Protein AF-A0A3N5R0F8-F1 (afdb_monomer_lite)

pLDDT: mean 79.33, std 20.4, range [28.84, 97.62]

Radius of gyration: 24.03 Å; chains: 1; bounding box: 83×46×52 Å

Sequence (279 aa):
MKIDKKLVFAFIKGNRHLQEDCSGGKKSYITIPSLLVTLLVIFCSFAPVMALESGDCQGCHSDAAMVGATFVVNQTTFDTTAHAEIGCPACHESVGPDHPDDGLAPSKAGCQDCHSDVDHEYAGSGHHDYAGCNDCHNPHQVRGATAVSGHDMNHKCRFCHDNSKVVALHTDWLPQAELHLAKLPCVSCHTAAKDNVITLYIVKRQSGVKISGLEPASYPELQALAKEKPIETLIDGNEDNYISLAELRLFNRNLKSNLYLQGMMTPETVTHDFSLLAN

Secondary structure (DSSP, 8-state):
--EEHHHHHTTTS-------------------------------------PPPHHHHHHHHT-HHHH-TTT---HHHHTTSGGGGT-HHHH-TT--TTTTTT-PPPP---GGGT-HHHHHHHHTSTTTTT--HHHH--TTT---GGGS-HHHHHHHHHTTS-HHHHHHHHHTTSTTHHHHHTTS-GGGTSS--S-EEEEEEEEEEPTT-SSS-EEEPPHHHHHHHHTTS-GGGGT-SS-SSEE-HHHHHHHHH-TTS-EEEEEEEEESS--TT------

Structure (mmCIF, N/CA/C/O backbone):
data_AF-A0A3N5R0F8-F1
#
_entry.id   AF-A0A3N5R0F8-F1
#
loop_
_atom_site.group_PDB
_atom_site.id
_atom_site.type_symbol
_atom_site.label_atom_id
_atom_site.label_alt_id
_atom_site.label_comp_id
_atom_site.label_asym_id
_atom_site.label_entity_id
_atom_site.label_seq_id
_atom_site.pdbx_PDB_ins_code
_atom_site.Cartn_x
_atom_site.Cartn_y
_atom_site.Cartn_z
_atom_site.occupancy
_atom_site.B_iso_or_equiv
_atom_site.auth_seq_id
_atom_site.auth_comp_id
_atom_site.auth_asym_id
_atom_site.auth_atom_id
_atom_site.pdbx_PDB_model_num
ATOM 1 N N . MET A 1 1 ? -5.158 -5.928 27.893 1.00 39.06 1 MET A N 1
ATOM 2 C CA . MET A 1 1 ? -4.543 -6.194 26.582 1.00 39.06 1 MET A CA 1
ATOM 3 C C . MET A 1 1 ? -3.667 -5.012 26.224 1.00 39.06 1 MET A C 1
ATOM 5 O O . MET A 1 1 ? -4.209 -3.924 26.108 1.00 39.06 1 MET A O 1
ATOM 9 N N . LYS A 1 2 ? -2.365 -5.312 26.164 1.00 32.12 2 LYS A N 1
ATOM 10 C CA . LYS A 1 2 ? -1.167 -4.610 25.691 1.00 32.12 2 LYS A CA 1
ATOM 11 C C . LYS A 1 2 ? -1.047 -4.169 24.204 1.00 32.12 2 LYS A C 1
ATOM 13 O O . LYS A 1 2 ? -0.219 -4.781 23.549 1.00 32.12 2 LYS A O 1
ATOM 18 N N . ILE A 1 3 ? -1.818 -3.251 23.605 1.00 48.56 3 ILE A N 1
ATOM 19 C CA . ILE A 1 3 ? -1.597 -2.892 22.178 1.00 48.56 3 ILE A CA 1
ATOM 20 C C . ILE A 1 3 ? -0.396 -1.937 22.018 1.00 48.56 3 ILE A C 1
ATOM 22 O O . ILE A 1 3 ? -0.454 -0.777 22.424 1.00 48.56 3 ILE A O 1
ATOM 26 N N . ASP A 1 4 ? 0.696 -2.448 21.445 1.00 35.94 4 ASP A N 1
ATOM 27 C CA . ASP A 1 4 ? 1.886 -1.670 21.079 1.00 35.94 4 ASP A CA 1
ATOM 28 C C . ASP A 1 4 ? 1.513 -0.556 20.080 1.00 35.94 4 ASP A C 1
ATOM 30 O O . ASP A 1 4 ? 0.762 -0.790 19.127 1.00 35.94 4 ASP A O 1
ATOM 34 N N . LYS A 1 5 ? 2.051 0.656 20.280 1.00 43.06 5 LYS A N 1
ATOM 35 C CA . LYS A 1 5 ? 1.901 1.801 19.367 1.00 43.06 5 LYS A CA 1
ATOM 36 C C . LYS A 1 5 ? 2.207 1.448 17.915 1.00 43.06 5 LYS A C 1
ATOM 38 O O . LYS A 1 5 ? 1.532 1.954 17.018 1.00 43.06 5 LYS A O 1
ATOM 43 N N . LYS A 1 6 ? 3.178 0.561 17.686 1.00 36.31 6 LYS A N 1
ATOM 44 C CA . LYS A 1 6 ? 3.554 0.069 16.357 1.00 36.31 6 LYS A CA 1
ATOM 45 C C . LYS A 1 6 ? 2.386 -0.593 15.623 1.00 36.31 6 LYS A C 1
ATOM 47 O O . LYS A 1 6 ? 2.324 -0.496 14.408 1.00 36.31 6 LYS A O 1
ATOM 52 N N . LEU A 1 7 ? 1.438 -1.207 16.335 1.00 37.78 7 LEU A N 1
ATOM 53 C CA . LEU A 1 7 ? 0.311 -1.934 15.740 1.00 37.78 7 LEU A CA 1
ATOM 54 C C . LEU A 1 7 ? -0.850 -1.018 15.312 1.00 37.78 7 LEU A C 1
ATOM 56 O O . LEU A 1 7 ? -1.565 -1.332 14.368 1.00 37.78 7 LEU A O 1
ATOM 60 N N . VAL A 1 8 ? -1.048 0.111 16.003 1.00 44.16 8 VAL A N 1
ATOM 61 C CA . VAL A 1 8 ? -2.121 1.083 15.694 1.00 44.16 8 VAL A CA 1
ATOM 62 C C . VAL A 1 8 ? -1.638 2.157 14.718 1.00 44.16 8 VAL A C 1
ATOM 64 O O . VAL A 1 8 ? -2.421 2.674 13.926 1.00 44.16 8 VAL A O 1
ATOM 67 N N . PHE A 1 9 ? -0.337 2.461 14.736 1.00 42.97 9 PHE A N 1
ATOM 68 C CA . PHE A 1 9 ? 0.281 3.493 13.904 1.00 42.97 9 PHE A CA 1
ATOM 69 C C . PHE A 1 9 ? 1.272 2.958 12.864 1.00 42.97 9 PHE A C 1
ATOM 71 O O . PHE A 1 9 ? 1.944 3.768 12.228 1.00 42.97 9 PHE A O 1
ATOM 78 N N . ALA A 1 10 ? 1.302 1.647 12.579 1.00 42.47 10 ALA A N 1
ATOM 79 C CA . ALA A 1 10 ? 1.915 1.125 11.342 1.00 42.47 10 ALA A CA 1
ATOM 80 C C . ALA A 1 10 ? 1.362 1.824 10.080 1.00 42.47 10 ALA A C 1
ATOM 82 O O . ALA A 1 10 ? 2.015 1.856 9.043 1.00 42.47 10 ALA A O 1
ATOM 83 N N . PHE A 1 11 ? 0.191 2.456 10.202 1.00 43.72 11 PHE A N 1
ATOM 84 C CA . PHE A 1 11 ? -0.417 3.338 9.209 1.00 43.72 11 PHE A CA 1
ATOM 85 C C . PHE A 1 11 ? 0.199 4.735 9.074 1.00 43.72 11 PHE A C 1
ATOM 87 O O . PHE A 1 11 ? -0.106 5.431 8.110 1.00 43.72 11 PHE A O 1
ATOM 94 N N . ILE A 1 12 ? 0.998 5.192 10.039 1.00 39.72 12 ILE A N 1
ATOM 95 C CA . ILE A 1 12 ? 1.382 6.608 10.170 1.00 39.72 12 ILE A CA 1
ATOM 96 C C . ILE A 1 12 ? 2.898 6.795 10.279 1.00 39.72 12 ILE A C 1
ATOM 98 O O . ILE A 1 12 ? 3.409 7.801 9.792 1.00 39.72 12 ILE A O 1
ATOM 102 N N . LYS A 1 13 ? 3.649 5.822 10.809 1.00 31.88 13 LYS A N 1
ATOM 103 C CA . LYS A 1 13 ? 5.114 5.793 10.684 1.00 31.88 13 LYS A CA 1
ATOM 104 C C . LYS A 1 13 ? 5.591 4.373 10.412 1.00 31.88 13 LYS A C 1
ATOM 106 O O . LYS A 1 13 ? 5.371 3.477 11.223 1.00 31.88 13 LYS A O 1
ATOM 111 N N . GLY A 1 14 ? 6.243 4.204 9.259 1.00 35.62 14 GLY A N 1
ATOM 112 C CA . GLY A 1 14 ? 6.860 2.959 8.811 1.00 35.62 14 GLY A CA 1
ATOM 113 C C . GLY A 1 14 ? 7.701 2.331 9.919 1.00 35.62 14 GLY A C 1
ATOM 114 O O . GLY A 1 14 ? 8.584 2.965 10.501 1.00 35.62 14 GLY A O 1
ATOM 115 N N . ASN A 1 15 ? 7.374 1.090 10.255 1.00 33.00 15 ASN A N 1
ATOM 116 C CA . ASN A 1 15 ? 8.024 0.369 11.330 1.00 33.00 15 ASN A CA 1
ATOM 117 C C . ASN A 1 15 ? 9.332 -0.218 10.789 1.00 33.00 15 ASN A C 1
ATOM 119 O O . ASN A 1 15 ? 9.349 -1.308 10.225 1.00 33.00 15 ASN A O 1
ATOM 123 N N . ARG A 1 16 ? 10.433 0.518 10.979 1.00 33.97 16 ARG A N 1
ATOM 124 C CA . ARG A 1 16 ? 11.772 -0.078 11.007 1.00 33.97 16 ARG A CA 1
ATOM 125 C C . ARG A 1 16 ? 11.773 -1.160 12.088 1.00 33.97 16 ARG A C 1
ATOM 127 O O . ARG A 1 16 ? 11.289 -0.917 13.199 1.00 33.97 16 ARG A O 1
ATOM 134 N N . HIS A 1 17 ? 12.382 -2.298 11.764 1.00 31.25 17 HIS A N 1
ATOM 135 C CA . HIS A 1 17 ? 12.640 -3.453 12.630 1.00 31.25 17 HIS A CA 1
ATOM 136 C C . HIS A 1 17 ? 11.602 -4.592 12.590 1.00 31.25 17 HIS A C 1
ATOM 138 O O . HIS A 1 17 ? 10.893 -4.840 13.563 1.00 31.25 17 HIS A O 1
ATOM 144 N N . LEU A 1 18 ? 11.606 -5.342 11.483 1.00 29.25 18 LEU A N 1
ATOM 145 C CA . LEU A 1 18 ? 11.558 -6.807 11.510 1.00 29.25 18 LEU A CA 1
ATOM 146 C C . LEU A 1 18 ? 12.660 -7.302 10.570 1.00 29.25 18 LEU A C 1
ATOM 148 O O . LEU A 1 18 ? 12.539 -7.266 9.353 1.00 29.25 18 LEU A O 1
ATOM 152 N N . GLN A 1 19 ? 13.793 -7.622 11.182 1.00 28.84 19 GLN A N 1
ATOM 153 C CA . GLN A 1 19 ? 14.981 -8.157 10.544 1.00 28.84 19 GLN A CA 1
ATOM 154 C C . GLN A 1 19 ? 14.816 -9.678 10.556 1.00 28.84 19 GLN A C 1
ATOM 156 O O . GLN A 1 19 ? 14.892 -10.282 11.623 1.00 28.84 19 GLN A O 1
ATOM 161 N N . GLU A 1 20 ? 14.539 -10.277 9.400 1.00 29.89 20 GLU A N 1
ATOM 162 C CA . GLU A 1 20 ? 14.709 -11.715 9.192 1.00 29.89 20 GLU A CA 1
ATOM 163 C C . GLU A 1 20 ? 15.906 -11.936 8.263 1.00 29.89 20 GLU A C 1
ATOM 165 O O . GLU A 1 20 ? 16.133 -11.208 7.296 1.00 29.89 20 GLU A O 1
ATOM 170 N N . ASP A 1 21 ? 16.741 -12.888 8.663 1.00 30.92 21 ASP A N 1
ATOM 171 C CA . ASP A 1 21 ? 18.093 -13.147 8.188 1.00 30.92 21 ASP A CA 1
ATOM 172 C C . ASP A 1 21 ? 18.198 -13.436 6.677 1.00 30.92 21 ASP A C 1
ATOM 174 O O . ASP A 1 21 ? 18.159 -14.583 6.234 1.00 30.92 21 ASP A O 1
ATOM 178 N N . CYS A 1 22 ? 18.518 -12.417 5.879 1.00 30.67 22 CYS A N 1
ATOM 179 C CA . CYS A 1 22 ? 19.122 -12.592 4.554 1.00 30.67 22 CYS A CA 1
ATOM 180 C C . CYS A 1 22 ? 20.632 -12.873 4.675 1.00 30.67 22 CYS A C 1
ATOM 182 O O . CYS A 1 22 ? 21.462 -12.058 4.281 1.00 30.67 22 CYS A O 1
ATOM 184 N N . SER A 1 23 ? 21.035 -14.009 5.256 1.00 34.03 23 SER A N 1
ATOM 185 C CA . SER A 1 23 ? 22.425 -14.486 5.117 1.00 34.03 23 SER A CA 1
ATOM 186 C C . SER A 1 23 ? 22.587 -15.997 5.322 1.00 34.03 23 SER A C 1
ATOM 188 O O . SER A 1 23 ? 23.241 -16.479 6.245 1.00 34.03 23 SER A O 1
ATOM 190 N N . GLY A 1 24 ? 22.071 -16.774 4.368 1.00 32.31 24 GLY A N 1
ATOM 191 C CA . GLY A 1 24 ? 22.464 -18.169 4.159 1.00 32.31 24 GLY A CA 1
ATOM 192 C C . GLY A 1 24 ? 23.869 -18.284 3.552 1.00 32.31 24 GLY A C 1
ATOM 193 O O . GLY A 1 24 ? 24.015 -18.631 2.386 1.00 32.31 24 GLY A O 1
ATOM 194 N N . GLY A 1 25 ? 24.915 -17.994 4.331 1.00 30.31 25 GLY A N 1
ATOM 195 C CA . GLY A 1 25 ? 26.313 -18.117 3.905 1.00 30.31 25 GLY A CA 1
ATOM 196 C C . GLY A 1 25 ? 27.183 -18.753 4.987 1.00 30.31 25 GLY A C 1
ATOM 197 O O . GLY A 1 25 ? 27.551 -18.107 5.965 1.00 30.31 25 GLY A O 1
ATOM 198 N N . LYS A 1 26 ? 27.526 -20.036 4.820 1.00 32.62 26 LYS A N 1
ATOM 199 C CA . LYS A 1 26 ? 28.406 -20.798 5.725 1.00 32.62 26 LYS A CA 1
ATOM 200 C C . LYS A 1 26 ? 29.779 -20.115 5.843 1.00 32.62 26 LYS A C 1
ATOM 202 O O . LYS A 1 26 ? 30.560 -20.131 4.895 1.00 32.62 26 LYS A O 1
ATOM 207 N N . LYS A 1 27 ? 30.103 -19.558 7.014 1.00 32.66 27 LYS A N 1
ATOM 208 C CA . LYS A 1 27 ? 31.444 -19.034 7.324 1.00 32.66 27 LYS A CA 1
ATOM 209 C C . LYS A 1 27 ? 32.397 -20.196 7.612 1.00 32.66 27 LYS A C 1
ATOM 211 O O . LYS A 1 27 ? 32.347 -20.797 8.681 1.00 32.66 27 LYS A O 1
ATOM 216 N N . SER A 1 28 ? 33.256 -20.507 6.646 1.00 32.34 28 SER A N 1
ATOM 217 C CA . SER A 1 28 ? 34.402 -21.402 6.824 1.00 32.34 28 SER A CA 1
ATOM 218 C C . SER A 1 28 ? 35.622 -20.563 7.209 1.00 32.34 28 SER A C 1
ATOM 220 O O . SER A 1 28 ? 36.040 -19.692 6.448 1.00 32.34 28 SER A O 1
ATOM 222 N N . TYR A 1 29 ? 36.175 -20.788 8.401 1.00 32.50 29 TYR A N 1
ATOM 223 C CA . TYR A 1 29 ? 37.378 -20.105 8.877 1.00 32.50 29 TYR A CA 1
ATOM 224 C C . TYR A 1 29 ? 38.616 -20.831 8.343 1.00 32.50 29 TYR A C 1
ATOM 226 O O . TYR A 1 29 ? 38.900 -21.954 8.753 1.00 32.50 29 TYR A O 1
ATOM 234 N N . ILE A 1 30 ? 39.358 -20.190 7.438 1.00 37.72 30 ILE A N 1
ATOM 235 C CA . ILE A 1 30 ? 40.698 -20.622 7.024 1.00 37.72 30 ILE A CA 1
ATOM 236 C C . ILE A 1 30 ? 41.699 -19.631 7.618 1.00 37.72 30 ILE A C 1
ATOM 238 O O . ILE A 1 30 ? 41.657 -18.436 7.332 1.00 37.72 30 ILE A O 1
ATOM 242 N N . THR A 1 31 ? 42.586 -20.131 8.471 1.00 40.03 31 THR A N 1
ATOM 243 C CA . THR A 1 31 ? 43.738 -19.404 9.004 1.00 40.03 31 THR A CA 1
ATOM 244 C C . THR A 1 31 ? 44.851 -19.369 7.952 1.00 40.03 31 THR A C 1
ATOM 246 O O . THR A 1 31 ? 45.244 -20.408 7.429 1.00 40.03 31 THR A O 1
ATOM 249 N N . ILE A 1 32 ? 45.382 -18.182 7.640 1.00 40.84 32 ILE A N 1
ATOM 250 C CA . ILE A 1 32 ? 46.556 -18.013 6.765 1.00 40.84 32 ILE A CA 1
ATOM 251 C C . ILE A 1 32 ? 47.658 -17.319 7.577 1.00 40.84 32 ILE A C 1
ATOM 253 O O . ILE A 1 32 ? 47.389 -16.262 8.154 1.00 40.84 32 ILE A O 1
ATOM 257 N N . PRO A 1 33 ? 48.883 -17.875 7.662 1.00 44.72 33 PRO A N 1
ATOM 258 C CA . PRO A 1 33 ? 49.988 -17.220 8.340 1.00 44.72 33 PRO A CA 1
ATOM 259 C C . PRO A 1 33 ? 50.690 -16.210 7.425 1.00 44.72 33 PRO A C 1
ATOM 261 O O . PRO A 1 33 ? 50.767 -16.371 6.208 1.00 44.72 33 PRO A O 1
ATOM 264 N N . SER A 1 34 ? 51.224 -15.176 8.068 1.00 47.19 34 SER A N 1
ATOM 265 C CA . SER A 1 34 ? 52.025 -14.088 7.517 1.00 47.19 34 SER A CA 1
ATOM 266 C C . SER A 1 34 ? 53.113 -14.539 6.540 1.00 47.19 34 SER A C 1
ATOM 268 O O . SER A 1 34 ? 54.021 -15.275 6.926 1.00 47.19 34 SER A O 1
ATOM 270 N N . LEU A 1 35 ? 53.125 -13.966 5.333 1.00 40.19 35 LEU A N 1
ATOM 271 C CA . LEU A 1 35 ? 54.378 -13.720 4.627 1.00 40.19 35 LEU A CA 1
ATOM 272 C C . LEU A 1 35 ? 54.335 -12.399 3.852 1.00 40.19 35 LEU A C 1
ATOM 274 O O . LEU A 1 35 ? 53.438 -12.118 3.064 1.00 40.19 35 LEU A O 1
ATOM 278 N N . LEU A 1 36 ? 55.353 -11.604 4.147 1.00 47.44 36 LEU A N 1
ATOM 279 C CA . LEU A 1 36 ? 55.716 -10.309 3.603 1.00 47.44 36 LEU A CA 1
ATOM 280 C C . LEU A 1 36 ? 56.030 -10.428 2.098 1.00 47.44 36 LEU A C 1
ATOM 282 O O . LEU A 1 36 ? 56.991 -11.103 1.739 1.00 47.44 36 LEU A O 1
ATOM 286 N N . VAL A 1 37 ? 55.284 -9.744 1.225 1.00 48.00 37 VAL A N 1
ATOM 287 C CA . VAL A 1 37 ? 55.730 -9.450 -0.148 1.00 48.00 37 VAL A CA 1
ATOM 288 C C . VAL A 1 37 ? 55.345 -8.014 -0.491 1.00 48.00 37 VAL A C 1
ATOM 290 O O . VAL A 1 37 ? 54.179 -7.667 -0.650 1.00 48.00 37 VAL A O 1
ATOM 293 N N . THR A 1 38 ? 56.370 -7.175 -0.575 1.00 52.78 38 THR A N 1
ATOM 294 C CA . THR A 1 38 ? 56.375 -5.834 -1.160 1.00 52.78 38 THR A CA 1
ATOM 295 C C . THR A 1 38 ? 55.817 -5.859 -2.581 1.00 52.78 38 THR A C 1
ATOM 297 O O . THR A 1 38 ? 56.473 -6.375 -3.485 1.00 52.78 38 THR A O 1
ATOM 300 N N . LEU A 1 39 ? 54.643 -5.256 -2.785 1.00 48.16 39 LEU A N 1
ATOM 301 C CA . LEU A 1 39 ? 54.117 -4.920 -4.104 1.00 48.16 39 LEU A CA 1
ATOM 302 C C . LEU A 1 39 ? 53.889 -3.406 -4.188 1.00 48.16 39 LEU A C 1
ATOM 304 O O . LEU A 1 39 ? 53.146 -2.814 -3.409 1.00 48.16 39 LEU A O 1
ATOM 308 N N . LEU A 1 40 ? 54.607 -2.810 -5.134 1.00 45.38 40 LEU A N 1
ATOM 309 C CA . LEU A 1 40 ? 54.553 -1.428 -5.586 1.00 45.38 40 LEU A CA 1
ATOM 310 C C . LEU A 1 40 ? 53.093 -0.992 -5.817 1.00 45.38 40 LEU A C 1
ATOM 312 O O . LEU A 1 40 ? 52.434 -1.483 -6.733 1.00 45.38 40 LEU A O 1
ATOM 316 N N . VAL A 1 41 ? 52.588 -0.076 -4.987 1.00 49.72 41 VAL A N 1
ATOM 317 C CA . VAL A 1 41 ? 51.257 0.522 -5.144 1.00 49.72 41 VAL A CA 1
ATOM 318 C C . VAL A 1 41 ? 51.299 1.467 -6.344 1.00 49.72 41 VAL A C 1
ATOM 320 O O . VAL A 1 41 ? 51.645 2.641 -6.227 1.00 49.72 41 VAL A O 1
ATOM 323 N N . ILE A 1 42 ? 50.954 0.943 -7.520 1.00 52.91 42 ILE A N 1
ATOM 324 C CA . ILE A 1 42 ? 50.416 1.754 -8.609 1.00 52.91 42 ILE A CA 1
ATOM 325 C C . ILE A 1 42 ? 49.057 2.236 -8.102 1.00 52.91 42 ILE A C 1
ATOM 327 O O . ILE A 1 42 ? 48.069 1.506 -8.126 1.00 52.91 42 ILE A O 1
ATOM 331 N N . PHE A 1 43 ? 49.037 3.454 -7.565 1.00 50.09 43 PHE A N 1
ATOM 332 C CA . PHE A 1 43 ? 47.821 4.183 -7.229 1.00 50.09 43 PHE A CA 1
ATOM 333 C C . PHE A 1 43 ? 47.162 4.575 -8.559 1.00 50.09 43 PHE A C 1
ATOM 335 O O . PHE A 1 43 ? 47.291 5.700 -9.035 1.00 50.09 43 PHE A O 1
ATOM 342 N N . CYS A 1 44 ? 46.531 3.603 -9.223 1.00 45.56 44 CYS A N 1
ATOM 343 C CA . CYS A 1 44 ? 45.573 3.890 -10.276 1.00 45.56 44 CYS A CA 1
ATOM 344 C C . CYS A 1 44 ? 44.491 4.748 -9.633 1.00 45.56 44 CYS A C 1
ATOM 346 O O . CYS A 1 44 ? 43.744 4.278 -8.777 1.00 45.56 44 CYS A O 1
ATOM 348 N N . SER A 1 45 ? 44.446 6.014 -10.037 1.00 48.53 45 SER A N 1
ATOM 349 C CA . SER A 1 45 ? 43.324 6.915 -9.836 1.00 48.53 45 SER A CA 1
ATOM 350 C C . SER A 1 45 ? 42.091 6.319 -10.516 1.00 48.53 45 SER A C 1
ATOM 352 O O . SER A 1 45 ? 41.708 6.726 -11.607 1.00 48.53 45 SER A O 1
ATOM 354 N N . PHE A 1 46 ? 41.478 5.318 -9.889 1.00 51.00 46 PHE A N 1
ATOM 355 C CA . PHE A 1 46 ? 40.069 5.054 -10.098 1.00 51.00 46 PHE A CA 1
ATOM 356 C C . PHE A 1 46 ? 39.358 6.262 -9.505 1.00 51.00 46 PHE A C 1
ATOM 358 O O . PHE A 1 46 ? 39.230 6.388 -8.287 1.00 51.00 46 PHE A O 1
ATOM 365 N N . ALA A 1 47 ? 38.973 7.199 -10.370 1.00 51.16 47 ALA A N 1
ATOM 366 C CA . ALA A 1 47 ? 37.904 8.110 -10.017 1.00 51.16 47 ALA A CA 1
ATOM 367 C C . ALA A 1 47 ? 36.733 7.225 -9.561 1.00 51.16 47 ALA A C 1
ATOM 369 O O . ALA A 1 47 ? 36.396 6.283 -10.289 1.00 51.16 47 ALA A O 1
ATOM 370 N N . PRO A 1 48 ? 36.161 7.439 -8.365 1.00 52.88 48 PRO A N 1
ATOM 371 C CA . PRO A 1 48 ? 34.930 6.761 -8.026 1.00 52.88 48 PRO A CA 1
ATOM 372 C C . PRO A 1 48 ? 33.929 7.160 -9.106 1.00 52.88 48 PRO A C 1
ATOM 374 O O . PRO A 1 48 ? 33.622 8.341 -9.272 1.00 52.88 48 PRO A O 1
ATOM 377 N N . VAL A 1 49 ? 33.479 6.184 -9.896 1.00 56.31 49 VAL A N 1
ATOM 378 C CA . VAL A 1 49 ? 32.231 6.339 -10.633 1.00 56.31 49 VAL A CA 1
ATOM 379 C C . VAL A 1 49 ? 31.212 6.611 -9.538 1.00 56.31 49 VAL A C 1
ATOM 381 O O . VAL A 1 49 ? 30.968 5.740 -8.705 1.00 56.31 49 VAL A O 1
ATOM 384 N N . MET A 1 50 ? 30.753 7.858 -9.450 1.00 57.91 50 MET A N 1
ATOM 385 C CA . MET A 1 50 ? 29.718 8.262 -8.510 1.00 57.91 50 MET A CA 1
ATOM 386 C C . MET A 1 50 ? 28.488 7.434 -8.868 1.00 57.91 50 MET A C 1
ATOM 388 O O . MET A 1 50 ? 27.820 7.712 -9.862 1.00 57.91 50 MET A O 1
ATOM 392 N N . ALA A 1 51 ? 28.261 6.353 -8.126 1.00 70.50 51 ALA A N 1
ATOM 393 C CA . ALA A 1 51 ? 27.011 5.630 -8.208 1.00 70.50 51 ALA A CA 1
ATOM 394 C C . ALA A 1 51 ? 25.932 6.594 -7.716 1.00 70.50 51 ALA A C 1
ATOM 396 O O . ALA A 1 51 ? 26.079 7.166 -6.637 1.00 70.50 51 ALA A O 1
ATOM 397 N N . LEU A 1 52 ? 24.903 6.809 -8.534 1.00 80.31 52 LEU A N 1
ATOM 398 C CA . LEU A 1 52 ? 23.753 7.616 -8.145 1.00 80.31 52 LEU A CA 1
ATOM 399 C C . LEU A 1 52 ? 23.153 7.032 -6.868 1.00 80.31 52 LEU A C 1
ATOM 401 O O . LEU A 1 52 ? 22.916 5.827 -6.790 1.00 80.31 52 LEU A O 1
ATOM 405 N N . GLU A 1 53 ? 22.910 7.872 -5.871 1.00 87.19 53 GLU A N 1
ATOM 406 C CA . GLU A 1 53 ? 22.209 7.483 -4.653 1.00 87.19 53 GLU A CA 1
ATOM 407 C C . GLU A 1 53 ? 20.717 7.821 -4.774 1.00 87.19 53 GLU A C 1
ATOM 409 O O . GLU A 1 53 ? 20.310 8.675 -5.563 1.00 87.19 53 GLU A O 1
ATOM 414 N N . SER A 1 54 ? 19.865 7.204 -3.947 1.00 90.12 54 SER A N 1
ATOM 415 C CA . SER A 1 54 ? 18.423 7.513 -3.933 1.00 90.12 54 SER A CA 1
ATOM 416 C C . SER A 1 54 ? 18.137 9.007 -3.729 1.00 90.12 54 SER A C 1
ATOM 418 O O . SER A 1 54 ? 17.147 9.521 -4.244 1.00 90.12 54 SER A O 1
ATOM 420 N N . GLY A 1 55 ? 19.005 9.712 -2.991 1.00 90.50 55 GLY A N 1
ATOM 421 C CA . GLY A 1 55 ? 18.900 11.157 -2.784 1.00 90.50 55 GLY A CA 1
ATOM 422 C C . GLY A 1 55 ? 19.028 11.964 -4.079 1.00 90.50 55 GLY A C 1
ATOM 423 O O . GLY A 1 55 ? 18.285 12.928 -4.259 1.00 90.50 55 GLY A O 1
ATOM 424 N N . ASP A 1 56 ? 19.891 11.534 -5.004 1.00 92.06 56 ASP A N 1
ATOM 425 C CA . ASP A 1 56 ? 20.089 12.202 -6.294 1.00 92.06 56 ASP A CA 1
ATOM 426 C C . ASP A 1 56 ? 18.823 12.105 -7.152 1.00 92.06 56 ASP A C 1
ATOM 428 O O . ASP A 1 56 ? 18.360 13.099 -7.714 1.00 92.06 56 ASP A O 1
ATOM 432 N N . CYS A 1 57 ? 18.190 10.927 -7.173 1.00 94.00 57 CYS A N 1
ATOM 433 C CA . CYS A 1 57 ? 16.931 10.707 -7.884 1.00 94.00 57 CYS A CA 1
ATOM 434 C C . CYS A 1 57 ? 15.817 11.621 -7.341 1.00 94.00 57 CYS A C 1
ATOM 436 O O . CYS A 1 57 ? 15.063 12.243 -8.093 1.00 94.00 57 CYS A O 1
ATOM 438 N N . GLN A 1 58 ? 15.726 11.736 -6.015 1.00 93.56 58 GLN A N 1
ATOM 439 C CA . GLN A 1 58 ? 14.675 12.500 -5.339 1.00 93.56 58 GLN A CA 1
ATOM 440 C C . GLN A 1 58 ? 14.816 14.013 -5.493 1.00 93.56 58 GLN A C 1
ATOM 442 O O . GLN A 1 58 ? 13.821 14.725 -5.332 1.00 93.56 58 GLN A O 1
ATOM 447 N N . GLY A 1 59 ? 15.998 14.507 -5.878 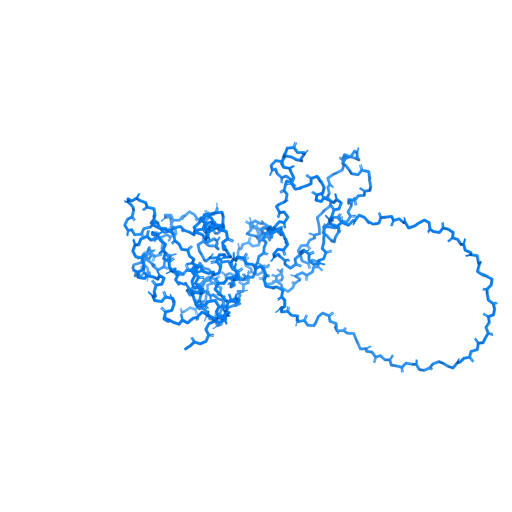1.00 93.12 59 GLY A N 1
ATOM 448 C CA . GLY A 1 59 ? 16.205 15.915 -6.218 1.00 93.12 59 GLY A CA 1
ATOM 449 C C . GLY A 1 59 ? 15.249 16.420 -7.304 1.00 93.12 59 GLY A C 1
ATOM 450 O O . GLY A 1 59 ? 14.842 17.578 -7.259 1.00 93.12 59 GLY A O 1
ATOM 451 N N . CYS A 1 60 ? 14.832 15.543 -8.225 1.00 94.62 60 CYS A N 1
ATOM 452 C CA . CYS A 1 60 ? 13.822 15.852 -9.244 1.00 94.62 60 CYS A CA 1
ATOM 453 C C . CYS A 1 60 ? 12.526 15.049 -9.058 1.00 94.62 60 CYS A C 1
ATOM 455 O O . CYS A 1 60 ? 11.436 15.602 -9.203 1.00 94.62 60 CYS A O 1
ATOM 457 N N . HIS A 1 61 ? 12.611 13.761 -8.703 1.00 96.06 61 HIS A N 1
ATOM 458 C CA . HIS A 1 61 ? 11.438 12.882 -8.633 1.00 96.06 61 HIS A CA 1
ATOM 459 C C . HIS A 1 61 ? 10.492 13.171 -7.462 1.00 96.06 61 HIS A C 1
ATOM 461 O O . HIS A 1 61 ? 9.388 12.637 -7.448 1.00 96.06 61 HIS A O 1
ATOM 467 N N . SER A 1 62 ? 10.855 14.039 -6.518 1.00 94.69 62 SER A N 1
ATOM 468 C CA . SER A 1 62 ? 9.934 14.489 -5.469 1.00 94.69 62 SER A CA 1
ATOM 469 C C . SER A 1 62 ? 8.961 15.590 -5.926 1.00 94.69 62 SER A C 1
ATOM 471 O O . SER A 1 62 ? 7.995 15.875 -5.214 1.00 94.69 62 SER A O 1
ATOM 473 N N . ASP A 1 63 ? 9.165 16.173 -7.117 1.00 94.75 63 ASP A N 1
ATOM 474 C CA . ASP A 1 63 ? 8.367 17.285 -7.642 1.00 94.75 63 ASP A CA 1
ATOM 475 C C . ASP A 1 63 ? 7.691 16.950 -8.984 1.00 94.75 63 ASP A C 1
ATOM 477 O O . ASP A 1 63 ? 8.321 16.816 -10.036 1.00 94.75 63 ASP A O 1
ATOM 481 N N . ALA A 1 64 ? 6.358 16.892 -8.968 1.00 95.50 64 ALA A N 1
ATOM 482 C CA . ALA A 1 64 ? 5.552 16.654 -10.161 1.00 95.50 64 ALA A CA 1
ATOM 483 C C . ALA A 1 64 ? 5.670 17.768 -11.216 1.00 95.50 64 ALA A C 1
ATOM 485 O O . ALA A 1 64 ? 5.350 17.518 -12.376 1.00 95.50 64 ALA A O 1
ATOM 486 N N . ALA A 1 65 ? 6.109 18.980 -10.860 1.00 95.88 65 ALA A N 1
ATOM 487 C CA . ALA A 1 65 ? 6.364 20.040 -11.834 1.00 95.88 65 ALA A CA 1
ATOM 488 C C . ALA A 1 65 ? 7.628 19.777 -12.671 1.00 95.88 65 ALA A C 1
ATOM 490 O O . ALA A 1 65 ? 7.689 20.208 -13.821 1.00 95.88 65 ALA A O 1
ATOM 491 N N . MET A 1 66 ? 8.602 19.049 -12.115 1.00 94.06 66 MET A N 1
ATOM 492 C CA . MET A 1 66 ? 9.867 18.718 -12.777 1.00 94.06 66 MET A CA 1
ATOM 493 C C . MET A 1 66 ? 9.725 17.490 -13.674 1.00 94.06 66 MET A C 1
ATOM 495 O O . MET A 1 66 ? 10.128 17.514 -14.834 1.00 94.06 66 MET A O 1
ATOM 499 N N . VAL A 1 67 ? 9.129 16.420 -13.141 1.00 93.31 67 VAL A N 1
ATOM 500 C CA . VAL A 1 67 ? 9.076 15.114 -13.823 1.00 93.31 67 VAL A CA 1
ATOM 501 C C . VAL A 1 67 ? 7.675 14.732 -14.307 1.00 93.31 67 VAL A C 1
ATOM 503 O O . VAL A 1 67 ? 7.503 13.716 -14.969 1.00 93.31 67 VAL A O 1
ATOM 506 N N . GLY A 1 68 ? 6.649 15.529 -14.012 1.00 95.19 68 GLY A N 1
ATOM 507 C CA . GLY A 1 68 ? 5.257 15.200 -14.317 1.00 95.19 68 GLY A CA 1
ATOM 508 C C . GLY A 1 68 ? 4.611 14.263 -13.290 1.00 95.19 68 GLY A C 1
ATOM 509 O O . GLY A 1 68 ? 5.268 13.537 -12.543 1.00 95.19 68 GLY A O 1
ATOM 510 N N . ALA A 1 69 ? 3.275 14.245 -13.271 1.00 93.50 69 ALA A N 1
ATOM 511 C CA . ALA A 1 69 ? 2.489 13.484 -12.291 1.00 93.50 69 ALA A CA 1
ATOM 512 C C . ALA A 1 69 ? 2.685 11.957 -12.368 1.00 93.50 69 ALA A C 1
ATOM 514 O O . ALA A 1 69 ? 2.426 11.257 -11.394 1.00 93.50 69 ALA A O 1
ATOM 515 N N . THR A 1 70 ? 3.133 11.436 -13.511 1.00 91.50 70 THR A N 1
ATOM 516 C CA . THR A 1 70 ? 3.363 9.997 -13.710 1.00 91.50 70 THR A CA 1
ATOM 517 C C . THR A 1 70 ? 4.664 9.518 -13.070 1.00 91.50 70 THR A C 1
ATOM 519 O O . THR A 1 70 ? 4.747 8.366 -12.653 1.00 91.50 70 THR A O 1
ATOM 522 N N . PHE A 1 71 ? 5.680 10.382 -13.003 1.00 93.00 71 PHE A N 1
ATOM 523 C CA . PHE A 1 71 ? 7.033 10.010 -12.581 1.00 93.00 71 PHE A CA 1
ATOM 524 C C . PHE A 1 71 ? 7.408 10.565 -11.206 1.00 93.00 71 PHE A C 1
ATOM 526 O O . PHE A 1 71 ? 8.490 10.266 -10.703 1.00 93.00 71 PHE A O 1
ATOM 533 N N . VAL A 1 72 ? 6.519 11.339 -10.578 1.00 96.19 72 VAL A N 1
ATOM 534 C CA . VAL A 1 72 ? 6.709 11.800 -9.204 1.00 96.19 72 VAL A CA 1
ATOM 535 C C . VAL A 1 72 ? 6.618 10.629 -8.220 1.00 96.19 72 VAL A C 1
ATOM 537 O O . VAL A 1 72 ? 5.698 9.810 -8.266 1.00 96.19 72 VAL A O 1
ATOM 540 N N . VAL A 1 73 ? 7.562 10.575 -7.289 1.00 95.56 73 VAL A N 1
ATOM 541 C CA . VAL A 1 73 ? 7.606 9.640 -6.171 1.00 95.56 73 VAL A CA 1
ATOM 542 C C . VAL A 1 73 ? 7.535 10.450 -4.885 1.00 95.56 73 VAL A C 1
ATOM 544 O O . VAL A 1 73 ? 8.365 11.310 -4.610 1.00 95.56 73 VAL A O 1
ATOM 547 N N . ASN A 1 74 ? 6.523 10.181 -4.063 1.00 93.31 74 ASN A N 1
ATOM 548 C CA . ASN A 1 74 ? 6.424 10.820 -2.759 1.00 93.31 74 ASN A CA 1
ATOM 549 C C . ASN A 1 74 ? 7.446 10.187 -1.804 1.00 93.31 74 ASN A C 1
ATOM 551 O O . ASN A 1 74 ? 7.210 9.087 -1.304 1.00 93.31 74 ASN A O 1
ATOM 555 N N . GLN A 1 75 ? 8.543 10.895 -1.534 1.00 90.56 75 GLN A N 1
ATOM 556 C CA . GLN A 1 75 ? 9.634 10.405 -0.688 1.00 90.56 75 GLN A CA 1
ATOM 557 C C . GLN A 1 75 ? 9.154 9.938 0.691 1.00 90.56 75 GLN A C 1
ATOM 559 O O . GLN A 1 75 ? 9.462 8.828 1.109 1.00 90.56 75 GLN A O 1
ATOM 564 N N . THR A 1 76 ? 8.304 10.724 1.357 1.00 89.12 76 THR A N 1
ATOM 565 C CA . THR A 1 76 ? 7.744 10.366 2.669 1.00 89.12 76 THR A CA 1
ATOM 566 C C . THR A 1 76 ? 6.981 9.043 2.639 1.00 89.12 76 THR A C 1
ATOM 568 O O . THR A 1 76 ? 6.980 8.308 3.620 1.00 89.12 76 THR A O 1
ATOM 571 N N . THR A 1 77 ? 6.316 8.728 1.528 1.00 89.88 77 THR A N 1
ATOM 572 C CA . THR A 1 77 ? 5.615 7.455 1.343 1.00 89.88 77 THR A CA 1
ATOM 573 C C . THR A 1 77 ? 6.601 6.335 1.038 1.00 89.88 77 THR A C 1
ATOM 575 O O . THR A 1 77 ? 6.513 5.276 1.661 1.00 89.88 77 THR A O 1
ATOM 578 N N . PHE A 1 78 ? 7.547 6.570 0.127 1.00 93.69 78 PHE A N 1
ATOM 579 C CA . PHE A 1 78 ? 8.552 5.586 -0.263 1.00 93.69 78 PHE A CA 1
ATOM 580 C C . PHE A 1 78 ? 9.409 5.139 0.924 1.00 93.69 78 PHE A C 1
ATOM 582 O O . PHE A 1 78 ? 9.564 3.939 1.129 1.00 93.69 78 PHE A O 1
ATOM 589 N N . ASP A 1 79 ? 9.826 6.075 1.780 1.00 92.25 79 ASP A N 1
ATOM 590 C CA . ASP A 1 79 ? 10.611 5.831 3.001 1.00 92.25 79 ASP A CA 1
ATOM 591 C C . ASP A 1 79 ? 9.921 4.913 4.022 1.00 92.25 79 ASP A C 1
ATOM 593 O O . ASP A 1 79 ? 10.541 4.459 4.984 1.00 92.25 79 ASP A O 1
ATOM 597 N N . THR A 1 80 ? 8.626 4.635 3.841 1.00 88.56 80 THR A N 1
ATOM 598 C CA . THR A 1 80 ? 7.885 3.671 4.669 1.00 88.56 80 THR A CA 1
ATOM 599 C C . THR A 1 80 ? 7.871 2.254 4.104 1.00 88.56 80 THR A C 1
ATOM 601 O O . THR A 1 80 ? 7.320 1.360 4.745 1.00 88.56 80 THR A O 1
ATOM 604 N N . THR A 1 81 ? 8.430 2.044 2.914 1.00 93.44 81 THR A N 1
ATOM 605 C CA . THR A 1 81 ? 8.489 0.744 2.239 1.00 93.44 81 THR A CA 1
ATOM 606 C C . THR A 1 81 ? 9.810 0.041 2.541 1.00 93.44 81 THR A C 1
ATOM 608 O O . THR A 1 81 ? 10.830 0.693 2.756 1.00 93.44 81 THR A O 1
ATOM 611 N N . ALA A 1 82 ? 9.821 -1.293 2.490 1.00 92.25 82 ALA A N 1
ATOM 612 C CA . ALA A 1 82 ? 11.066 -2.058 2.585 1.00 92.25 82 ALA A CA 1
ATOM 613 C C . ALA A 1 82 ? 12.020 -1.761 1.409 1.00 92.25 82 ALA A C 1
ATOM 615 O O . ALA A 1 82 ? 13.235 -1.846 1.554 1.00 92.25 82 ALA A O 1
ATOM 616 N N . HIS A 1 83 ? 11.486 -1.343 0.255 1.00 94.62 83 HIS A N 1
ATOM 617 C CA . HIS A 1 83 ? 12.295 -0.989 -0.911 1.00 94.62 83 HIS A CA 1
ATOM 618 C C . HIS A 1 83 ? 13.109 0.300 -0.727 1.00 94.62 83 HIS A C 1
ATOM 620 O O . HIS A 1 83 ? 14.121 0.482 -1.403 1.00 94.62 83 HIS A O 1
ATOM 626 N N . ALA A 1 84 ? 12.736 1.187 0.199 1.00 94.19 84 ALA A N 1
ATOM 627 C CA . ALA A 1 84 ? 13.564 2.356 0.493 1.00 94.19 84 ALA A CA 1
ATOM 628 C C . ALA A 1 84 ? 14.939 1.981 1.062 1.00 94.19 84 ALA A C 1
ATOM 630 O O . ALA A 1 84 ? 15.894 2.731 0.871 1.00 94.19 84 ALA A O 1
ATOM 631 N N . GLU A 1 85 ? 15.066 0.814 1.702 1.00 92.06 85 GLU A N 1
ATOM 632 C CA . GLU A 1 85 ? 16.339 0.339 2.253 1.00 92.06 85 GLU A CA 1
ATOM 633 C C . GLU A 1 85 ? 17.329 -0.108 1.164 1.00 92.06 85 GLU A C 1
ATOM 635 O O . GLU A 1 85 ? 18.536 0.020 1.362 1.00 92.06 85 GLU A O 1
ATOM 640 N N . ILE A 1 86 ? 16.838 -0.589 0.012 1.00 92.06 86 ILE A N 1
ATOM 641 C CA . ILE A 1 86 ? 17.680 -0.976 -1.139 1.00 92.06 86 ILE A CA 1
ATOM 642 C C . ILE A 1 86 ? 17.953 0.197 -2.091 1.00 92.06 86 ILE A C 1
ATOM 644 O O . ILE A 1 86 ? 18.981 0.220 -2.765 1.00 92.06 86 ILE A O 1
ATOM 648 N N . GLY A 1 87 ? 17.058 1.188 -2.115 1.00 93.31 87 GLY A N 1
ATOM 649 C CA . GLY A 1 87 ? 17.209 2.412 -2.892 1.00 93.31 87 GLY A CA 1
ATOM 650 C C . GLY A 1 87 ? 16.808 2.307 -4.367 1.00 93.31 87 GLY A C 1
ATOM 651 O O . GLY A 1 87 ? 16.580 1.230 -4.913 1.00 93.31 87 GLY A O 1
ATOM 652 N N . CYS A 1 88 ? 16.706 3.465 -5.025 1.00 94.88 88 CYS A N 1
ATOM 653 C CA . CYS A 1 88 ? 16.214 3.577 -6.403 1.00 94.88 88 CYS A CA 1
ATOM 654 C C . CYS A 1 88 ? 17.059 2.795 -7.435 1.00 94.88 88 CYS A C 1
ATOM 656 O O . CYS A 1 88 ? 16.467 2.074 -8.244 1.00 94.88 88 CYS A O 1
ATOM 658 N N . PRO A 1 89 ? 18.409 2.864 -7.413 1.00 92.81 89 PRO A N 1
ATOM 659 C CA . PRO A 1 89 ? 19.243 2.193 -8.416 1.00 92.81 89 PRO A CA 1
ATOM 660 C C . PRO A 1 89 ? 19.138 0.665 -8.392 1.00 92.81 89 PRO A C 1
ATOM 662 O O . PRO A 1 89 ? 19.389 0.029 -9.409 1.00 92.81 89 PRO A O 1
ATOM 665 N N . ALA A 1 90 ? 18.731 0.068 -7.264 1.00 92.69 90 ALA A N 1
ATOM 666 C CA . ALA A 1 90 ? 18.561 -1.380 -7.157 1.00 92.69 90 ALA A CA 1
ATOM 667 C C . ALA A 1 90 ? 17.452 -1.911 -8.083 1.00 92.69 90 ALA A C 1
ATOM 669 O O . ALA A 1 90 ? 17.530 -3.046 -8.545 1.00 92.69 90 ALA A O 1
ATOM 670 N N . CYS A 1 91 ? 16.434 -1.094 -8.374 1.00 94.31 91 CYS A N 1
ATOM 671 C CA . CYS A 1 91 ? 15.376 -1.441 -9.326 1.00 94.31 91 CYS A CA 1
ATOM 672 C C . CYS A 1 91 ? 15.527 -0.743 -10.683 1.00 94.31 91 CYS A C 1
ATOM 674 O O . CYS A 1 91 ? 14.953 -1.210 -11.666 1.00 94.31 91 CYS A O 1
ATOM 676 N N . HIS A 1 92 ? 16.272 0.360 -10.738 1.00 94.88 92 HIS A N 1
ATOM 677 C CA . HIS A 1 92 ? 16.461 1.198 -11.922 1.00 94.88 92 HIS A CA 1
ATOM 678 C C . HIS A 1 92 ? 17.936 1.235 -12.350 1.00 94.88 92 HIS A C 1
ATOM 680 O O . HIS A 1 92 ? 18.521 2.304 -12.508 1.00 94.88 92 HIS A O 1
ATOM 686 N N . GLU A 1 93 ? 18.542 0.058 -12.530 1.00 91.44 93 GLU A N 1
ATOM 687 C CA . GLU A 1 93 ? 19.989 -0.097 -12.760 1.00 91.44 93 GLU A CA 1
ATOM 688 C C . GLU A 1 93 ? 20.519 0.631 -14.003 1.00 91.44 93 GLU A C 1
ATOM 690 O O . GLU A 1 93 ? 21.703 0.953 -14.073 1.00 91.44 93 GLU A O 1
ATOM 695 N N . SER A 1 94 ? 19.660 0.893 -14.995 1.00 91.19 94 SER A N 1
ATOM 696 C CA . SER A 1 94 ? 20.075 1.554 -16.233 1.00 91.19 94 SER A CA 1
ATOM 697 C C . SER A 1 94 ? 20.173 3.073 -16.101 1.00 91.19 94 SER A C 1
ATOM 699 O O . SER A 1 94 ? 20.564 3.724 -17.066 1.00 91.19 94 SER A O 1
ATOM 701 N N . VAL A 1 95 ? 19.758 3.651 -14.969 1.00 92.50 95 VAL A N 1
ATOM 702 C CA . VAL A 1 95 ? 19.796 5.101 -14.758 1.00 92.50 95 VAL A CA 1
ATOM 703 C C . VAL A 1 95 ? 21.231 5.510 -14.459 1.00 92.50 95 VAL A C 1
ATOM 705 O O . VAL A 1 95 ? 21.780 5.198 -13.403 1.00 92.50 95 VAL A O 1
ATOM 708 N N . GLY A 1 96 ? 21.840 6.195 -15.424 1.00 89.75 96 GLY A N 1
ATOM 709 C CA . GLY A 1 96 ? 23.192 6.726 -15.326 1.00 89.75 96 GLY A CA 1
ATOM 710 C C . GLY A 1 96 ? 23.227 8.247 -15.146 1.00 89.75 96 GLY A C 1
ATOM 711 O O . GLY A 1 96 ? 22.183 8.898 -15.120 1.00 89.75 96 GLY A O 1
ATOM 712 N N . PRO A 1 97 ? 24.435 8.834 -15.063 1.00 88.56 97 PRO A N 1
ATOM 713 C CA . PRO A 1 97 ? 24.625 10.278 -14.896 1.00 88.56 97 PRO A CA 1
ATOM 714 C C . PRO A 1 97 ? 24.040 11.142 -16.021 1.00 88.56 97 PRO A C 1
ATOM 716 O O . PRO A 1 97 ? 23.798 12.324 -15.803 1.00 88.56 97 PRO A O 1
ATOM 719 N N . ASP A 1 98 ? 23.835 10.564 -17.208 1.00 90.56 98 ASP A N 1
ATOM 720 C CA . ASP A 1 98 ? 23.286 11.262 -18.375 1.00 90.56 98 ASP A CA 1
ATOM 721 C C . ASP A 1 98 ? 21.749 11.345 -18.343 1.00 90.56 98 ASP A C 1
ATOM 723 O O . ASP A 1 98 ? 21.154 12.042 -19.161 1.00 90.56 98 ASP A O 1
ATOM 727 N N . HIS A 1 99 ? 21.081 10.665 -17.405 1.00 92.19 99 HIS A N 1
ATOM 728 C CA . HIS A 1 99 ? 19.641 10.796 -17.216 1.00 92.19 99 HIS A CA 1
ATOM 729 C C . HIS A 1 99 ? 19.296 12.201 -16.680 1.00 92.19 99 HIS A C 1
ATOM 731 O O . HIS A 1 99 ? 19.909 12.641 -15.704 1.00 92.19 99 HIS A O 1
ATOM 737 N N . PRO A 1 100 ? 18.288 12.903 -17.233 1.00 91.50 100 PRO A N 1
ATOM 738 C CA . PRO A 1 100 ? 17.306 12.444 -18.225 1.00 91.50 100 PRO A CA 1
ATOM 739 C C . PRO A 1 100 ? 17.652 12.751 -19.694 1.00 91.50 100 PRO A C 1
ATOM 741 O O . PRO A 1 100 ? 16.855 12.444 -20.583 1.00 91.50 100 PRO A O 1
ATOM 744 N N . ASP A 1 101 ? 18.800 13.374 -19.958 1.00 92.31 101 ASP A N 1
ATOM 745 C CA . ASP A 1 101 ? 19.210 13.849 -21.286 1.00 92.31 101 ASP A CA 1
ATOM 746 C C . ASP A 1 101 ? 19.596 12.710 -22.249 1.00 92.31 101 ASP A C 1
ATOM 748 O O . ASP A 1 101 ? 19.627 12.905 -23.467 1.00 92.31 101 ASP A O 1
ATOM 752 N N . ASP A 1 102 ? 19.837 11.507 -21.722 1.00 91.19 102 ASP A N 1
ATOM 753 C CA . ASP A 1 102 ? 20.071 10.285 -22.497 1.00 91.19 102 ASP A CA 1
ATOM 754 C C . ASP A 1 102 ? 18.858 9.838 -23.340 1.00 91.19 102 ASP A C 1
ATOM 756 O O . ASP A 1 102 ? 19.016 9.085 -24.305 1.00 91.19 102 ASP A O 1
ATOM 760 N N . GLY A 1 103 ? 17.649 10.313 -23.015 1.00 88.62 103 GLY A N 1
ATOM 761 C CA . GLY A 1 103 ? 16.406 9.961 -23.704 1.00 88.62 103 GLY A CA 1
ATOM 762 C C . GLY A 1 103 ? 15.993 8.493 -23.548 1.00 88.62 103 GLY A C 1
ATOM 763 O O . GLY A 1 103 ? 15.133 8.018 -24.298 1.00 88.62 103 GLY A O 1
ATOM 764 N N . LEU A 1 104 ? 16.591 7.763 -22.604 1.00 90.00 104 LEU A N 1
ATOM 765 C CA . LEU A 1 104 ? 16.317 6.351 -22.369 1.00 90.00 104 LEU A CA 1
ATOM 766 C C . LEU A 1 104 ? 15.262 6.179 -21.274 1.00 90.00 104 LEU A C 1
ATOM 768 O O . LEU A 1 104 ? 15.255 6.860 -20.251 1.00 90.00 104 LEU A O 1
ATOM 772 N N . ALA A 1 105 ? 14.355 5.223 -21.476 1.00 89.50 105 ALA A N 1
ATOM 773 C CA . ALA A 1 105 ? 13.440 4.818 -20.418 1.00 89.50 105 ALA A CA 1
ATOM 774 C C . ALA A 1 105 ? 14.219 4.023 -19.351 1.00 89.50 105 ALA A C 1
ATOM 776 O O . ALA A 1 105 ? 14.895 3.057 -19.720 1.00 89.50 105 ALA A O 1
ATOM 777 N N . PRO A 1 106 ? 14.100 4.364 -18.053 1.00 90.25 106 PRO A N 1
ATOM 778 C CA . PRO A 1 106 ? 14.711 3.582 -16.985 1.00 90.25 106 PRO A CA 1
ATOM 779 C C . PRO A 1 106 ? 14.287 2.112 -17.035 1.00 90.25 106 PRO A C 1
ATOM 781 O O . PRO A 1 106 ? 13.098 1.804 -17.198 1.00 90.25 106 PRO A O 1
ATOM 784 N N . SER A 1 107 ? 15.247 1.206 -16.847 1.00 91.81 107 SER A N 1
ATOM 785 C CA . SER A 1 107 ? 14.974 -0.212 -16.635 1.00 91.81 107 SER A CA 1
ATOM 786 C C . SER A 1 107 ? 14.135 -0.411 -15.375 1.00 91.81 107 SER A C 1
ATOM 788 O O . SER A 1 107 ? 14.049 0.463 -14.512 1.00 91.81 107 SER A O 1
ATOM 790 N N . LYS A 1 108 ? 13.469 -1.560 -15.282 1.00 92.75 108 LYS A N 1
ATOM 791 C CA . LYS A 1 108 ? 12.722 -1.970 -14.093 1.00 92.75 108 LYS A CA 1
ATOM 792 C C . LYS A 1 108 ? 13.147 -3.388 -13.757 1.00 92.75 108 LYS A C 1
ATOM 794 O O . LYS A 1 108 ? 12.994 -4.264 -14.605 1.00 92.75 108 LYS A O 1
ATOM 799 N N . ALA A 1 109 ? 13.655 -3.598 -12.548 1.00 94.50 109 ALA A N 1
ATOM 800 C CA . ALA A 1 109 ? 13.877 -4.940 -12.028 1.00 94.50 109 ALA A CA 1
ATOM 801 C C . ALA A 1 109 ? 12.559 -5.725 -12.026 1.00 94.50 109 ALA A C 1
ATOM 803 O O . ALA A 1 109 ? 11.491 -5.172 -11.731 1.00 94.50 109 ALA A O 1
ATOM 804 N N . GLY A 1 110 ? 12.634 -7.010 -12.364 1.00 95.56 110 GLY A N 1
ATOM 805 C CA . GLY A 1 110 ? 11.497 -7.902 -12.241 1.00 95.56 110 GLY A CA 1
ATOM 806 C C . GLY A 1 110 ? 11.250 -8.227 -10.774 1.00 95.56 110 GLY A C 1
ATOM 807 O O . GLY A 1 110 ? 12.184 -8.449 -10.006 1.00 95.56 110 GLY A O 1
ATOM 808 N N . CYS A 1 111 ? 9.986 -8.271 -10.355 1.00 96.38 111 CYS A N 1
ATOM 809 C CA . CYS A 1 111 ? 9.654 -8.587 -8.966 1.00 96.38 111 CYS A CA 1
ATOM 810 C C . CYS A 1 111 ? 10.185 -9.975 -8.574 1.00 96.38 111 CYS A C 1
ATOM 812 O O . CYS A 1 111 ? 10.706 -10.146 -7.474 1.00 96.38 111 CYS A O 1
ATOM 814 N N . GLN A 1 112 ? 10.105 -10.937 -9.495 1.00 96.31 112 GLN A N 1
ATOM 815 C CA . GLN A 1 112 ? 10.546 -12.320 -9.320 1.00 96.31 112 GLN A CA 1
ATOM 816 C C . GLN A 1 112 ? 12.061 -12.478 -9.137 1.00 96.31 112 GLN A C 1
ATOM 818 O O . GLN A 1 112 ? 12.499 -13.494 -8.604 1.00 96.31 112 GLN A O 1
ATOM 823 N N . ASP A 1 113 ? 12.856 -11.476 -9.530 1.00 95.50 113 ASP A N 1
ATOM 824 C CA . ASP A 1 113 ? 14.314 -11.523 -9.382 1.00 95.50 113 ASP A CA 1
ATOM 825 C C . ASP A 1 113 ? 14.717 -11.537 -7.893 1.00 95.50 113 ASP A C 1
ATOM 827 O O . ASP A 1 113 ? 15.766 -12.073 -7.535 1.00 95.50 113 ASP A O 1
ATOM 831 N N . CYS 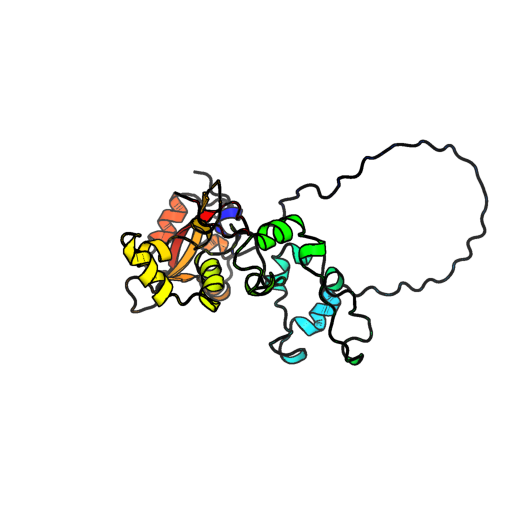A 1 114 ? 13.845 -11.011 -7.020 1.00 96.12 114 CYS A N 1
ATOM 832 C CA . CYS A 1 114 ? 13.996 -11.032 -5.561 1.00 96.12 114 CYS A CA 1
ATOM 833 C C . CYS A 1 114 ? 12.854 -11.768 -4.832 1.00 96.12 114 CYS A C 1
ATOM 835 O O . CYS A 1 114 ? 13.068 -12.307 -3.749 1.00 96.12 114 CYS A O 1
ATOM 837 N N . HIS A 1 115 ? 11.643 -11.801 -5.397 1.00 96.56 115 HIS A N 1
ATOM 838 C CA . HIS A 1 115 ? 10.438 -12.386 -4.792 1.00 96.56 115 HIS A CA 1
ATOM 839 C C . HIS A 1 115 ? 9.999 -13.676 -5.495 1.00 96.56 115 HIS A C 1
ATOM 841 O O . HIS A 1 115 ? 8.818 -13.858 -5.787 1.00 96.56 115 HIS A O 1
ATOM 847 N N . SER A 1 116 ? 10.943 -14.578 -5.767 1.00 97.62 116 SER A N 1
ATOM 848 C CA . SER A 1 116 ? 10.698 -15.811 -6.527 1.00 97.62 116 SER A CA 1
ATOM 849 C C . SER A 1 116 ? 9.619 -16.707 -5.922 1.00 97.62 116 SER A C 1
ATOM 851 O O . SER A 1 116 ? 8.839 -17.307 -6.654 1.00 97.62 116 SER A O 1
ATOM 853 N N . ASP A 1 117 ? 9.553 -16.794 -4.592 1.00 96.12 117 ASP A N 1
ATOM 854 C CA . ASP A 1 117 ? 8.585 -17.662 -3.911 1.00 96.12 117 ASP A CA 1
ATOM 855 C C . ASP A 1 117 ? 7.153 -17.136 -4.085 1.00 96.12 117 ASP A C 1
ATOM 857 O O . ASP A 1 117 ? 6.234 -17.903 -4.369 1.00 96.12 117 ASP A O 1
ATOM 861 N N . VAL A 1 118 ? 6.979 -15.814 -3.974 1.00 95.38 118 VAL A N 1
ATOM 862 C CA . VAL A 1 118 ? 5.688 -15.146 -4.196 1.00 95.38 118 VAL A CA 1
ATOM 863 C C . VAL A 1 118 ? 5.294 -15.213 -5.667 1.00 95.38 118 VAL A C 1
ATOM 865 O O . VAL A 1 118 ? 4.135 -15.471 -5.967 1.00 95.38 118 VAL A O 1
ATOM 868 N N . ASP A 1 119 ? 6.245 -15.014 -6.583 1.00 96.81 119 ASP A N 1
ATOM 869 C CA . ASP A 1 119 ? 6.009 -15.145 -8.024 1.00 96.81 119 ASP A CA 1
ATOM 870 C C . ASP A 1 119 ? 5.549 -16.563 -8.391 1.00 96.81 119 ASP A C 1
ATOM 872 O O . ASP A 1 119 ? 4.552 -16.731 -9.090 1.00 96.81 119 ASP A O 1
ATOM 876 N N . HIS A 1 120 ? 6.207 -17.587 -7.840 1.00 96.25 120 HIS A N 1
ATOM 877 C CA . HIS A 1 120 ? 5.835 -18.982 -8.058 1.00 96.25 120 HIS A CA 1
ATOM 878 C C . HIS A 1 120 ? 4.426 -19.297 -7.545 1.00 96.25 120 HIS A C 1
ATOM 880 O O . HIS A 1 120 ? 3.651 -19.971 -8.222 1.00 96.25 120 HIS A O 1
ATOM 886 N N . GLU A 1 121 ? 4.082 -18.807 -6.354 1.00 95.00 121 GLU A N 1
ATOM 887 C CA . GLU A 1 121 ? 2.739 -18.953 -5.797 1.00 95.00 121 GLU A CA 1
ATOM 888 C C . GLU A 1 121 ? 1.696 -18.214 -6.652 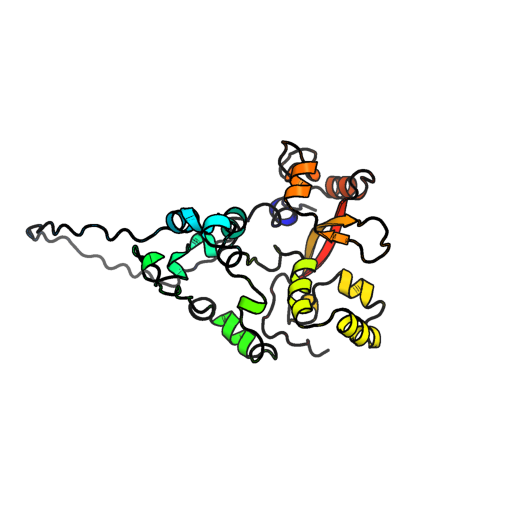1.00 95.00 121 GLU A C 1
ATOM 890 O O . GLU A 1 121 ? 0.656 -18.778 -7.001 1.00 95.00 121 GLU A O 1
ATOM 895 N N . TYR A 1 122 ? 2.002 -16.979 -7.057 1.00 95.94 122 TYR A N 1
ATOM 896 C CA . TYR A 1 122 ? 1.138 -16.156 -7.895 1.00 95.94 122 TYR A CA 1
ATOM 897 C C . TYR A 1 122 ? 0.896 -16.761 -9.277 1.00 95.94 122 TYR A C 1
ATOM 899 O O . TYR A 1 122 ? -0.225 -16.685 -9.781 1.00 95.94 122 TYR A O 1
ATOM 907 N N . ALA A 1 123 ? 1.901 -17.417 -9.862 1.00 95.19 123 ALA A N 1
ATOM 908 C CA . ALA A 1 123 ? 1.789 -18.133 -11.130 1.00 95.19 123 ALA A CA 1
ATOM 909 C C . ALA A 1 123 ? 0.763 -19.281 -11.090 1.00 95.19 123 ALA A C 1
ATOM 911 O O . ALA A 1 123 ? 0.240 -19.677 -12.129 1.00 95.19 123 ALA A O 1
ATOM 912 N N . GLY A 1 124 ? 0.443 -19.804 -9.901 1.00 91.31 124 GLY A N 1
ATOM 913 C CA . GLY A 1 124 ? -0.640 -20.770 -9.707 1.00 91.31 124 GLY A CA 1
ATOM 914 C C . GLY A 1 124 ? -2.042 -20.148 -9.671 1.00 91.31 124 GLY A C 1
ATOM 915 O O . GLY A 1 124 ? -3.033 -20.879 -9.701 1.00 91.31 124 GLY A O 1
ATOM 916 N N . SER A 1 125 ? -2.143 -18.820 -9.594 1.00 92.75 125 SER A N 1
ATOM 917 C CA . SER A 1 125 ? -3.415 -18.108 -9.486 1.00 92.75 125 SER A CA 1
ATOM 918 C C . SER A 1 125 ? -4.083 -17.884 -10.842 1.00 92.75 125 SER A C 1
ATOM 920 O O . SER A 1 125 ? -3.433 -17.741 -11.875 1.00 92.75 125 SER A O 1
ATOM 922 N N . GLY A 1 126 ? -5.408 -17.719 -10.824 1.00 91.06 126 GLY A N 1
ATOM 923 C CA . GLY A 1 126 ? -6.157 -17.273 -12.004 1.00 91.06 126 GLY A CA 1
ATOM 924 C C . GLY A 1 126 ? -5.894 -15.815 -12.410 1.00 91.06 126 GLY A C 1
ATOM 925 O O . GLY A 1 126 ? -6.415 -15.382 -13.433 1.00 91.06 126 GLY A O 1
ATOM 926 N N . HIS A 1 127 ? -5.130 -15.048 -11.623 1.00 94.38 127 HIS A N 1
ATOM 927 C CA . HIS A 1 127 ? -4.807 -13.649 -11.922 1.00 94.38 127 HIS A CA 1
ATOM 928 C C . HIS A 1 127 ? -3.536 -13.496 -12.760 1.00 94.38 127 HIS A C 1
ATOM 930 O O . HIS A 1 127 ? -3.421 -12.499 -13.471 1.00 94.38 127 HIS A O 1
ATOM 936 N N . HIS A 1 128 ? -2.616 -14.466 -12.714 1.00 94.56 128 HIS A N 1
ATOM 937 C CA . HIS A 1 128 ? -1.301 -14.376 -13.357 1.00 94.56 128 HIS A CA 1
ATOM 938 C C . HIS A 1 128 ? -1.370 -14.007 -14.845 1.00 94.56 128 HIS A C 1
ATOM 940 O O . HIS A 1 128 ? -0.621 -13.150 -15.307 1.00 94.56 128 HIS A O 1
ATOM 946 N N . ASP A 1 129 ? -2.326 -14.584 -15.574 1.00 94.06 129 ASP A N 1
ATOM 947 C CA . ASP A 1 129 ? -2.499 -14.344 -17.012 1.00 94.06 129 ASP A CA 1
ATOM 948 C C . ASP A 1 129 ? -3.064 -12.948 -17.348 1.00 94.06 129 ASP A C 1
ATOM 950 O O . ASP A 1 129 ? -3.049 -12.534 -18.509 1.00 94.06 129 ASP A O 1
ATOM 954 N N . TYR A 1 130 ? -3.591 -12.221 -16.357 1.00 95.19 130 TYR A N 1
ATOM 955 C CA . TYR A 1 130 ? -4.352 -10.981 -16.559 1.00 95.19 130 TYR A CA 1
ATOM 956 C C . TYR A 1 130 ? -3.793 -9.768 -15.814 1.00 95.19 130 TYR A C 1
ATOM 958 O O . TYR A 1 130 ? -4.174 -8.644 -16.141 1.00 95.19 130 TYR A O 1
ATOM 966 N N . ALA A 1 131 ? -2.930 -9.977 -14.822 1.00 96.38 131 ALA A N 1
ATOM 967 C CA . ALA A 1 131 ? -2.371 -8.916 -13.998 1.00 96.38 131 ALA A CA 1
ATOM 968 C C . ALA A 1 131 ? -0.927 -9.233 -13.593 1.00 96.38 131 ALA A C 1
ATOM 970 O O . ALA A 1 131 ? -0.612 -10.348 -13.175 1.00 96.38 131 ALA A O 1
ATOM 971 N N . GLY A 1 132 ? -0.057 -8.231 -13.668 1.00 95.69 132 GLY A N 1
ATOM 972 C CA . GLY A 1 132 ? 1.286 -8.264 -13.105 1.00 95.69 132 GLY A CA 1
ATOM 973 C C . GLY A 1 132 ? 1.306 -7.836 -11.637 1.00 95.69 132 GLY A C 1
ATOM 974 O O . GLY A 1 132 ? 0.358 -7.251 -11.109 1.00 95.69 132 GLY A O 1
ATOM 975 N N . CYS A 1 133 ? 2.438 -8.064 -10.967 1.00 96.06 133 CYS A N 1
ATOM 976 C CA . CYS A 1 133 ? 2.625 -7.724 -9.552 1.00 96.06 133 CYS A CA 1
ATOM 977 C C . CYS A 1 133 ? 2.309 -6.244 -9.256 1.00 96.06 133 CYS A C 1
ATOM 979 O O . CYS A 1 133 ? 1.755 -5.901 -8.207 1.00 96.06 133 CYS A O 1
ATOM 981 N N . ASN A 1 134 ? 2.634 -5.362 -10.205 1.00 94.62 134 ASN A N 1
ATOM 982 C CA . ASN A 1 134 ? 2.467 -3.918 -10.091 1.00 94.62 134 ASN A CA 1
ATOM 983 C C . ASN A 1 134 ? 1.037 -3.407 -10.326 1.00 94.62 134 ASN A C 1
ATOM 985 O O . ASN A 1 134 ? 0.752 -2.264 -9.961 1.00 94.62 134 ASN A O 1
ATOM 989 N N . ASP A 1 135 ? 0.139 -4.231 -10.870 1.00 95.31 135 ASP A N 1
ATOM 990 C CA . ASP A 1 135 ? -1.273 -3.868 -11.041 1.00 95.31 135 ASP A CA 1
ATOM 991 C C . ASP A 1 135 ? -2.008 -3.833 -9.691 1.00 95.31 135 ASP A C 1
ATOM 993 O O . ASP A 1 135 ? -2.936 -3.046 -9.489 1.00 95.31 135 ASP A O 1
ATOM 997 N N . CYS A 1 136 ? -1.538 -4.629 -8.723 1.00 94.44 136 CYS A N 1
ATOM 998 C CA . CYS A 1 136 ? -2.032 -4.626 -7.344 1.00 94.44 136 CYS A CA 1
ATOM 999 C C . CYS A 1 136 ? -1.110 -3.837 -6.395 1.00 94.44 136 CYS A C 1
ATOM 1001 O O . CYS A 1 136 ? -1.593 -3.059 -5.560 1.00 94.44 136 CYS A O 1
ATOM 1003 N N . HIS A 1 137 ? 0.214 -3.992 -6.531 1.00 94.81 137 HIS A N 1
ATOM 1004 C CA . HIS A 1 137 ? 1.214 -3.407 -5.633 1.00 94.81 137 HIS A CA 1
ATOM 1005 C C . HIS A 1 137 ? 2.079 -2.351 -6.323 1.00 94.81 137 HIS A C 1
ATOM 1007 O O . HIS A 1 137 ? 2.966 -2.663 -7.105 1.00 94.81 137 HIS A O 1
ATOM 1013 N N . ASN A 1 138 ? 1.926 -1.079 -5.958 1.00 94.25 138 ASN A N 1
ATOM 1014 C CA . ASN A 1 138 ? 2.882 -0.060 -6.392 1.00 94.25 138 ASN A CA 1
ATOM 1015 C C . ASN A 1 138 ? 4.197 -0.215 -5.595 1.00 94.25 138 ASN A C 1
ATOM 1017 O O . ASN A 1 138 ? 4.163 0.007 -4.383 1.00 94.25 138 ASN A O 1
ATOM 1021 N N . PRO A 1 139 ? 5.350 -0.530 -6.219 1.00 94.94 139 PRO A N 1
ATOM 1022 C CA . PRO A 1 139 ? 6.605 -0.782 -5.502 1.00 94.94 139 PRO A CA 1
ATOM 1023 C C . PRO A 1 139 ? 7.121 0.435 -4.721 1.00 94.94 139 PRO A C 1
ATOM 1025 O O . PRO A 1 139 ? 7.833 0.253 -3.737 1.00 94.94 139 PRO A O 1
ATOM 1028 N N . HIS A 1 140 ? 6.710 1.654 -5.092 1.00 95.62 140 HIS A N 1
ATOM 1029 C CA . HIS A 1 140 ? 7.045 2.886 -4.371 1.00 95.62 140 HIS A CA 1
ATOM 1030 C C . HIS A 1 140 ? 6.140 3.160 -3.157 1.00 95.62 140 HIS A C 1
ATOM 1032 O O . HIS A 1 140 ? 6.318 4.157 -2.460 1.00 95.62 140 HIS A O 1
ATOM 1038 N N . GLN A 1 141 ? 5.118 2.329 -2.931 1.00 93.81 141 GLN A N 1
ATOM 1039 C CA . GLN A 1 141 ? 4.104 2.527 -1.887 1.00 93.81 141 GLN A CA 1
ATOM 1040 C C . GLN A 1 141 ? 3.713 1.223 -1.170 1.00 93.81 141 GLN A C 1
ATOM 1042 O O . GLN A 1 141 ? 2.852 1.246 -0.288 1.00 93.81 141 GLN A O 1
ATOM 1047 N N . VAL A 1 142 ? 4.289 0.085 -1.570 1.00 92.94 142 VAL A N 1
ATOM 1048 C CA . VAL A 1 142 ? 3.898 -1.248 -1.103 1.00 92.94 142 VAL A CA 1
ATOM 1049 C C . VAL A 1 142 ? 4.237 -1.437 0.373 1.00 92.94 142 VAL A C 1
ATOM 1051 O O . VAL A 1 142 ? 5.291 -1.022 0.854 1.00 92.94 142 VAL A O 1
ATOM 1054 N N . ARG A 1 143 ? 3.320 -2.074 1.101 1.00 90.81 143 ARG A N 1
ATOM 1055 C CA . ARG A 1 143 ? 3.454 -2.405 2.522 1.00 90.81 143 ARG A CA 1
ATOM 1056 C C . ARG A 1 143 ? 2.913 -3.808 2.772 1.00 90.81 143 ARG A C 1
ATOM 1058 O O . ARG A 1 143 ? 2.110 -4.308 1.985 1.00 90.81 143 ARG A O 1
ATOM 1065 N N . GLY A 1 144 ? 3.334 -4.414 3.881 1.00 88.88 144 GLY A N 1
ATOM 1066 C CA . GLY A 1 144 ? 2.810 -5.704 4.330 1.00 88.88 144 GLY A CA 1
ATOM 1067 C C . GLY A 1 144 ? 1.319 -5.644 4.674 1.00 88.88 144 GLY A C 1
ATOM 1068 O O . GLY A 1 144 ? 0.777 -4.574 4.960 1.00 88.88 144 GLY A O 1
ATOM 1069 N N . ALA A 1 145 ? 0.662 -6.806 4.681 1.00 86.56 145 ALA A N 1
ATOM 1070 C CA . ALA A 1 145 ? -0.789 -6.926 4.828 1.00 86.56 145 ALA A CA 1
ATOM 1071 C C . ALA A 1 145 ? -1.348 -6.228 6.084 1.00 86.56 145 ALA A C 1
ATOM 1073 O O . ALA A 1 145 ? -2.390 -5.580 6.042 1.00 86.56 145 ALA A O 1
ATOM 1074 N N . THR A 1 146 ? -0.619 -6.278 7.197 1.00 87.12 146 THR A N 1
ATOM 1075 C CA . THR A 1 146 ? -1.037 -5.678 8.474 1.00 87.12 146 THR A CA 1
ATOM 1076 C C . THR A 1 146 ? -0.805 -4.163 8.561 1.00 87.12 146 THR A C 1
ATOM 1078 O O . THR A 1 146 ? -1.243 -3.531 9.522 1.00 87.12 146 THR A O 1
ATOM 1081 N N . ALA A 1 147 ? -0.159 -3.566 7.554 1.00 86.06 147 ALA A N 1
ATOM 1082 C CA . ALA A 1 147 ? 0.138 -2.134 7.457 1.00 86.06 147 ALA A CA 1
ATOM 1083 C C . ALA A 1 147 ? -0.682 -1.413 6.365 1.00 86.06 147 ALA A C 1
ATOM 1085 O O . ALA A 1 147 ? -0.423 -0.246 6.062 1.00 86.06 147 ALA A O 1
ATOM 1086 N N . VAL A 1 148 ? -1.661 -2.094 5.760 1.00 86.25 148 VAL A N 1
ATOM 1087 C CA . VAL A 1 148 ? -2.581 -1.538 4.755 1.00 86.25 148 VAL A CA 1
ATOM 1088 C C . VAL A 1 148 ? -4.011 -1.699 5.250 1.00 86.25 148 VAL A C 1
ATOM 1090 O O . VAL A 1 148 ? -4.351 -2.699 5.881 1.00 86.25 148 VAL A O 1
ATOM 1093 N N . SER A 1 149 ? -4.870 -0.699 5.021 1.00 86.38 149 SER A N 1
ATOM 1094 C CA . SER A 1 149 ? -6.257 -0.801 5.486 1.00 86.38 149 SER A CA 1
ATOM 1095 C C . SER A 1 149 ? -6.946 -1.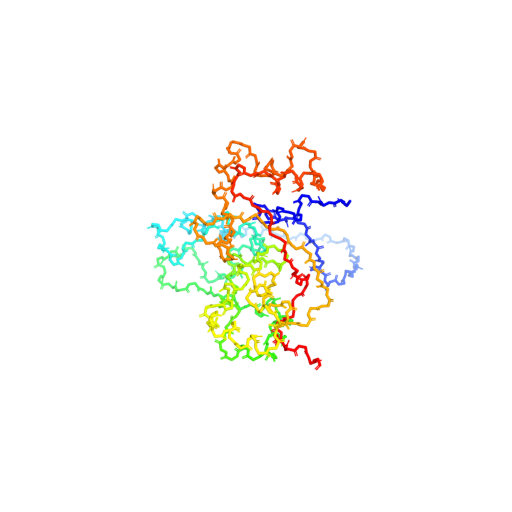790 4.579 1.00 86.38 149 SER A C 1
ATOM 1097 O O . SER A 1 149 ? -6.731 -1.756 3.370 1.00 86.38 149 SER A O 1
ATOM 1099 N N . GLY A 1 150 ? -7.799 -2.666 5.104 1.00 86.38 150 GLY A N 1
ATOM 1100 C CA . GLY A 1 150 ? -8.490 -3.560 4.180 1.00 86.38 150 GLY A CA 1
ATOM 1101 C C . GLY A 1 150 ? -9.484 -2.821 3.272 1.00 86.38 150 GLY A C 1
ATOM 1102 O O . GLY A 1 150 ? -9.867 -3.360 2.241 1.00 86.38 150 GLY A O 1
ATOM 1103 N N . HIS A 1 151 ? -9.820 -1.555 3.570 1.00 85.62 151 HIS A N 1
ATOM 1104 C CA . HIS A 1 151 ? -10.414 -0.656 2.579 1.00 85.62 151 HIS A CA 1
ATOM 1105 C C . HIS A 1 151 ? -9.492 -0.475 1.362 1.00 85.62 151 HIS A C 1
ATOM 1107 O O . HIS A 1 151 ? -9.916 -0.722 0.234 1.00 85.62 151 HIS A O 1
ATOM 1113 N N . ASP A 1 152 ? -8.234 -0.091 1.587 1.00 87.38 152 ASP A N 1
ATOM 1114 C CA . ASP A 1 152 ? -7.252 0.133 0.523 1.00 87.38 152 ASP A CA 1
ATOM 1115 C C . ASP A 1 152 ? -6.837 -1.173 -0.163 1.00 87.38 152 ASP A C 1
ATOM 1117 O O . ASP A 1 152 ? -6.620 -1.173 -1.373 1.00 87.38 152 ASP A O 1
ATOM 1121 N N . MET A 1 153 ? -6.796 -2.293 0.570 1.00 90.56 153 MET A N 1
ATOM 1122 C CA . MET A 1 153 ? -6.631 -3.626 -0.024 1.00 90.56 153 MET A CA 1
ATOM 1123 C C . MET A 1 153 ? -7.773 -3.924 -0.998 1.00 90.56 153 MET A C 1
ATOM 1125 O O . MET A 1 153 ? -7.527 -4.221 -2.163 1.00 90.56 153 MET A O 1
ATOM 1129 N N . ASN A 1 154 ? -9.028 -3.769 -0.560 1.00 91.81 154 ASN A N 1
ATOM 1130 C CA . ASN A 1 154 ? -10.199 -4.017 -1.407 1.00 91.81 154 ASN A CA 1
ATOM 1131 C C . ASN A 1 154 ? -10.256 -3.062 -2.595 1.00 91.81 154 ASN A C 1
ATOM 1133 O O . ASN A 1 154 ? -10.726 -3.436 -3.668 1.00 91.81 154 ASN A O 1
ATOM 1137 N N . HIS A 1 155 ? -9.777 -1.830 -2.424 1.00 90.50 155 HIS A N 1
ATOM 1138 C CA . HIS A 1 155 ? -9.699 -0.867 -3.511 1.00 90.50 155 HIS A CA 1
ATOM 1139 C C . HIS A 1 155 ? -8.834 -1.378 -4.674 1.00 90.50 155 HIS A C 1
ATOM 1141 O O . HIS A 1 155 ? -9.196 -1.135 -5.822 1.00 90.50 155 HIS A O 1
ATOM 1147 N N . LYS A 1 156 ? -7.771 -2.156 -4.408 1.00 93.12 156 LYS A N 1
ATOM 1148 C CA . LYS A 1 156 ? -6.967 -2.788 -5.469 1.00 93.12 156 LYS A CA 1
ATOM 1149 C C . LYS A 1 156 ? -7.785 -3.772 -6.297 1.00 93.12 156 LYS A C 1
ATOM 1151 O O . LYS A 1 156 ? -7.805 -3.677 -7.519 1.00 93.12 156 LYS A O 1
ATOM 1156 N N . CYS A 1 157 ? -8.546 -4.642 -5.637 1.00 94.31 157 CYS A N 1
ATOM 1157 C CA . CYS A 1 157 ? -9.416 -5.603 -6.314 1.00 94.31 157 CYS A CA 1
ATOM 1158 C C . CYS A 1 157 ? -10.485 -4.892 -7.161 1.00 94.31 157 CYS A C 1
ATOM 1160 O O . CYS A 1 157 ? -10.792 -5.312 -8.275 1.00 94.31 157 CYS A O 1
ATOM 1162 N N . ARG A 1 158 ? -11.032 -3.779 -6.653 1.00 93.25 158 ARG A N 1
ATOM 1163 C CA . ARG A 1 158 ? -12.121 -3.028 -7.298 1.00 93.25 158 ARG A CA 1
ATOM 1164 C C . ARG A 1 158 ? -11.745 -2.349 -8.614 1.00 93.25 158 ARG A C 1
ATOM 1166 O O . ARG A 1 158 ? -12.655 -1.971 -9.345 1.00 93.25 158 ARG A O 1
ATOM 1173 N N . PHE A 1 159 ? -10.456 -2.215 -8.941 1.00 92.12 159 PHE A N 1
ATOM 1174 C CA . PHE A 1 159 ? -10.048 -1.719 -10.261 1.00 92.12 159 PHE A CA 1
ATOM 1175 C C . PHE A 1 159 ? -10.521 -2.634 -11.396 1.00 92.12 159 PHE A C 1
ATOM 1177 O O . PHE A 1 159 ? -10.876 -2.134 -12.461 1.00 92.12 159 PHE A O 1
ATOM 1184 N N . CYS A 1 160 ? -10.582 -3.947 -11.153 1.00 95.56 160 CYS A N 1
ATOM 1185 C CA . CYS A 1 160 ? -11.072 -4.928 -12.127 1.00 95.56 160 CYS A CA 1
ATOM 1186 C C . CYS A 1 160 ? -12.411 -5.555 -11.705 1.00 95.56 160 CYS A C 1
ATOM 1188 O O . CYS A 1 160 ? -13.273 -5.827 -12.542 1.00 95.56 160 CYS A O 1
ATOM 1190 N N . HIS A 1 161 ? -12.623 -5.756 -10.403 1.00 94.75 161 HIS A N 1
ATOM 1191 C CA . HIS A 1 161 ? -13.828 -6.373 -9.857 1.00 94.75 161 HIS A CA 1
ATOM 1192 C C . HIS A 1 161 ? -14.857 -5.321 -9.440 1.00 94.75 161 HIS A C 1
ATOM 1194 O O . HIS A 1 161 ? -14.808 -4.782 -8.334 1.00 94.75 161 HIS A O 1
ATOM 1200 N N . ASP A 1 162 ? -15.832 -5.060 -10.312 1.00 94.19 162 ASP A N 1
ATOM 1201 C CA . ASP A 1 162 ? -16.917 -4.121 -10.016 1.00 94.19 162 ASP A CA 1
ATOM 1202 C C . ASP A 1 162 ? -17.620 -4.459 -8.688 1.00 94.19 162 ASP A C 1
ATOM 1204 O O . ASP A 1 162 ? -18.181 -5.544 -8.513 1.00 94.19 162 ASP A O 1
ATOM 1208 N N . ASN A 1 163 ? -17.615 -3.506 -7.753 1.00 90.69 163 ASN A N 1
ATOM 1209 C CA . ASN A 1 163 ? -18.097 -3.733 -6.392 1.00 90.69 163 ASN A CA 1
ATOM 1210 C C . ASN A 1 163 ? -19.589 -4.098 -6.349 1.00 90.69 163 ASN A C 1
ATOM 1212 O O . ASN A 1 163 ? -19.993 -4.898 -5.510 1.00 90.69 163 ASN A O 1
ATOM 1216 N N . SER A 1 164 ? -20.411 -3.541 -7.245 1.00 91.44 164 SER A N 1
ATOM 1217 C CA . SER A 1 164 ? -21.845 -3.850 -7.276 1.00 91.44 164 SER A CA 1
ATOM 1218 C C . SER A 1 164 ? -22.096 -5.291 -7.722 1.00 91.44 164 SER A C 1
ATOM 1220 O O . SER A 1 164 ? -22.888 -5.999 -7.100 1.00 91.44 164 SER A O 1
ATOM 1222 N N . LYS A 1 165 ? -21.348 -5.764 -8.729 1.00 95.31 165 LYS A N 1
ATOM 1223 C CA . LYS A 1 165 ? -21.384 -7.158 -9.183 1.00 95.31 165 LYS A CA 1
ATOM 1224 C C . LYS A 1 165 ? -20.856 -8.109 -8.117 1.00 95.31 165 LYS A C 1
ATOM 1226 O O . LYS A 1 165 ? -21.480 -9.135 -7.871 1.00 95.31 165 LYS A O 1
ATOM 1231 N N . VAL A 1 166 ? -19.748 -7.759 -7.458 1.00 93.44 166 VAL A N 1
ATOM 1232 C CA . VAL A 1 166 ? -19.186 -8.557 -6.358 1.00 93.44 166 VAL A CA 1
ATOM 1233 C C . VAL A 1 166 ? -20.214 -8.716 -5.241 1.00 93.44 166 VAL A C 1
ATOM 1235 O O . VAL A 1 166 ? -20.513 -9.846 -4.865 1.00 93.44 166 VAL A O 1
ATOM 1238 N N . VAL A 1 167 ? -20.809 -7.624 -4.748 1.00 93.31 167 VAL A N 1
ATOM 1239 C CA . VAL A 1 167 ? -21.826 -7.683 -3.683 1.00 93.31 167 VAL A CA 1
ATOM 1240 C C . VAL A 1 167 ? -23.040 -8.510 -4.114 1.00 93.31 167 VAL A C 1
ATOM 1242 O O . VAL A 1 167 ? -23.525 -9.320 -3.323 1.00 93.31 167 VAL A O 1
ATOM 1245 N N . ALA A 1 168 ? -23.509 -8.354 -5.356 1.00 94.44 168 ALA A N 1
ATOM 1246 C CA . ALA A 1 168 ? -24.634 -9.128 -5.878 1.00 94.44 168 ALA A CA 1
ATOM 1247 C C . ALA A 1 168 ? -24.340 -10.637 -5.866 1.00 94.44 168 ALA A C 1
ATOM 1249 O O . ALA A 1 168 ? -25.115 -11.392 -5.290 1.00 94.44 168 ALA A O 1
ATOM 1250 N N . LEU A 1 169 ? -23.186 -11.058 -6.397 1.00 93.94 169 LEU A N 1
ATOM 1251 C CA . LEU A 1 169 ? -22.767 -12.466 -6.410 1.00 93.94 169 LEU A CA 1
ATOM 1252 C C . LEU A 1 169 ? -22.569 -13.043 -5.002 1.00 93.94 169 LEU A C 1
ATOM 1254 O O . LEU A 1 169 ? -22.826 -14.220 -4.768 1.00 93.94 169 LEU A O 1
ATOM 1258 N N . HIS A 1 170 ? -22.114 -12.226 -4.051 1.00 94.81 170 HIS A N 1
ATOM 1259 C CA . HIS A 1 170 ? -21.952 -12.668 -2.667 1.00 94.81 170 HIS A CA 1
ATOM 1260 C C . HIS A 1 170 ? -23.287 -12.753 -1.923 1.00 94.81 170 HIS A C 1
ATOM 1262 O O . HIS A 1 170 ? -23.401 -13.535 -0.989 1.00 94.81 170 HIS A O 1
ATOM 1268 N N . THR A 1 171 ? -24.314 -11.998 -2.323 1.00 95.56 171 THR A N 1
ATOM 1269 C CA . THR A 1 171 ? -25.624 -12.010 -1.643 1.00 95.56 171 THR A CA 1
ATOM 1270 C C . THR A 1 171 ? -26.315 -13.374 -1.723 1.00 95.56 171 THR A C 1
ATOM 1272 O O . THR A 1 171 ? -27.100 -13.707 -0.837 1.00 95.56 171 THR A O 1
ATOM 1275 N N . ASP A 1 172 ? -25.974 -14.185 -2.726 1.00 92.31 172 ASP A N 1
ATOM 1276 C CA . ASP A 1 172 ? -26.539 -15.522 -2.918 1.00 92.31 172 ASP A CA 1
ATOM 1277 C C . ASP A 1 172 ? -26.188 -16.500 -1.783 1.00 92.31 172 ASP A C 1
ATOM 1279 O O . ASP A 1 172 ? -26.952 -17.426 -1.508 1.00 92.31 172 ASP A O 1
ATOM 1283 N N . TRP A 1 173 ? -25.054 -16.303 -1.102 1.00 92.81 173 TRP A N 1
ATOM 1284 C CA . TRP A 1 173 ? -24.545 -17.245 -0.095 1.00 92.81 173 TRP A CA 1
ATOM 1285 C C . TRP A 1 173 ? -24.025 -16.585 1.186 1.00 92.81 173 TRP A C 1
ATOM 1287 O O . TRP A 1 173 ? -23.979 -17.238 2.228 1.00 92.81 173 TRP A O 1
ATOM 1297 N N . LEU A 1 174 ? -23.654 -15.304 1.143 1.00 93.25 174 LEU A N 1
ATOM 1298 C CA . LEU A 1 174 ? -23.122 -14.547 2.272 1.00 93.25 174 LEU A CA 1
ATOM 1299 C C . LEU A 1 174 ? -24.236 -13.687 2.894 1.00 93.25 174 LEU A C 1
ATOM 1301 O O . LEU A 1 174 ? -24.646 -12.678 2.308 1.00 93.25 174 LEU A O 1
ATOM 1305 N N . PRO A 1 175 ? -24.729 -14.024 4.101 1.00 92.38 175 PRO A N 1
ATOM 1306 C CA . PRO A 1 175 ? -25.748 -13.225 4.772 1.00 92.38 175 PRO A CA 1
ATOM 1307 C C . PRO A 1 175 ? -25.261 -11.792 4.964 1.00 92.38 175 PRO A C 1
ATOM 1309 O O . PRO A 1 175 ? -24.138 -11.589 5.399 1.00 92.38 175 PRO A O 1
ATOM 1312 N N . GLN A 1 176 ? -26.090 -10.781 4.695 1.00 92.25 176 GLN A N 1
ATOM 1313 C CA . GLN A 1 176 ? -25.680 -9.373 4.836 1.00 92.25 176 GLN A CA 1
ATOM 1314 C C . GLN A 1 176 ? -24.350 -9.073 4.103 1.00 92.25 176 GLN A C 1
ATOM 1316 O O . GLN A 1 176 ? -23.447 -8.468 4.685 1.00 92.25 176 GLN A O 1
ATOM 1321 N N . ALA A 1 177 ? -24.210 -9.533 2.852 1.00 92.31 177 ALA A N 1
ATOM 1322 C CA . ALA A 1 177 ? -22.969 -9.454 2.075 1.00 92.31 177 ALA A CA 1
ATOM 1323 C C . ALA A 1 177 ? -22.324 -8.059 2.086 1.00 92.31 177 ALA A C 1
ATOM 1325 O O . ALA A 1 177 ? -21.120 -7.942 2.286 1.00 92.31 177 ALA A O 1
ATOM 1326 N N . GLU A 1 178 ? -23.119 -6.993 1.962 1.00 89.69 178 GLU A N 1
ATOM 1327 C CA . GLU A 1 178 ? -22.613 -5.616 2.011 1.00 89.69 178 GLU A CA 1
ATOM 1328 C C . GLU A 1 178 ? -21.886 -5.300 3.331 1.00 89.69 178 GLU A C 1
ATOM 1330 O O . GLU A 1 178 ? -20.796 -4.731 3.321 1.00 89.69 178 GLU A O 1
ATOM 1335 N N . LEU A 1 179 ? -22.444 -5.715 4.475 1.00 87.44 179 LEU A N 1
ATOM 1336 C CA . LEU A 1 179 ? -21.826 -5.485 5.782 1.00 87.44 179 LEU A CA 1
ATOM 1337 C C . LEU A 1 179 ? -20.577 -6.345 5.982 1.00 87.44 179 LEU A C 1
ATOM 1339 O O . LEU A 1 179 ? -19.592 -5.849 6.525 1.00 87.44 179 LEU A O 1
ATOM 1343 N N . HIS A 1 180 ? -20.588 -7.600 5.526 1.00 89.81 180 HIS A N 1
ATOM 1344 C CA . HIS A 1 180 ? -19.412 -8.470 5.606 1.00 89.81 180 HIS A CA 1
ATOM 1345 C C . HIS A 1 180 ? -18.259 -7.935 4.754 1.00 89.81 180 HIS A C 1
ATOM 1347 O O . HIS A 1 180 ? -17.154 -7.758 5.263 1.00 89.81 180 HIS A O 1
ATOM 1353 N N . LEU A 1 181 ? -18.525 -7.580 3.496 1.00 90.00 181 LEU A N 1
ATOM 1354 C CA . LEU A 1 181 ? -17.522 -7.031 2.578 1.00 90.00 181 LEU A CA 1
ATOM 1355 C C . LEU A 1 181 ? -17.036 -5.631 2.998 1.00 90.00 181 LEU A C 1
ATOM 1357 O O . LEU A 1 181 ? -15.933 -5.221 2.644 1.00 90.00 181 LEU A O 1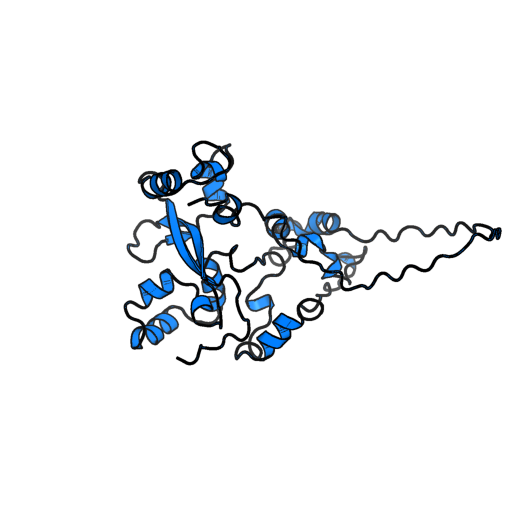
ATOM 1361 N N . ALA A 1 182 ? -17.814 -4.899 3.801 1.00 84.94 182 ALA A N 1
ATOM 1362 C CA . ALA A 1 182 ? -17.369 -3.654 4.431 1.00 84.94 182 ALA A CA 1
ATOM 1363 C C . ALA A 1 182 ? -16.453 -3.872 5.655 1.00 84.94 182 ALA A C 1
ATOM 1365 O O . ALA A 1 182 ? -15.841 -2.916 6.145 1.00 84.94 182 ALA A O 1
ATOM 1366 N N . LYS A 1 183 ? -16.380 -5.095 6.196 1.00 86.94 183 LYS A N 1
ATOM 1367 C CA . LYS A 1 183 ? -15.649 -5.428 7.434 1.00 86.94 183 LYS A CA 1
ATOM 1368 C C . LYS A 1 183 ? -14.546 -6.465 7.259 1.00 86.94 183 LYS A C 1
ATOM 1370 O O . LYS A 1 183 ? -13.816 -6.701 8.219 1.00 86.94 183 LYS A O 1
ATOM 1375 N N . LEU A 1 184 ? -14.384 -7.009 6.057 1.00 89.50 184 LEU A N 1
ATOM 1376 C CA . LEU A 1 184 ? -13.333 -7.953 5.694 1.00 89.50 184 LEU A CA 1
ATOM 1377 C C . LEU A 1 184 ? -12.632 -7.494 4.407 1.00 89.50 184 LEU A C 1
ATOM 1379 O O . LEU A 1 184 ? -13.308 -7.040 3.477 1.00 89.50 184 LEU A O 1
ATOM 1383 N N . PRO A 1 185 ? -11.297 -7.598 4.320 1.00 91.44 185 PRO A N 1
ATOM 1384 C CA . PRO A 1 185 ? -10.625 -7.512 3.048 1.00 91.44 185 PRO A CA 1
ATOM 1385 C C . PRO A 1 185 ? -10.953 -8.758 2.209 1.00 91.44 185 PRO A C 1
ATOM 1387 O O . PRO A 1 185 ? -11.147 -9.845 2.751 1.00 91.44 185 PRO A O 1
ATOM 1390 N N . CYS A 1 186 ? -10.995 -8.624 0.884 1.00 92.38 186 CYS A N 1
ATOM 1391 C CA . CYS A 1 186 ? -11.280 -9.717 -0.048 1.00 92.38 186 CYS A CA 1
ATOM 1392 C C . CYS A 1 186 ? -10.333 -10.900 0.191 1.00 92.38 186 CYS A C 1
ATOM 1394 O O . CYS A 1 186 ? -10.759 -12.054 0.206 1.00 92.38 186 CYS A O 1
ATOM 1396 N N . VAL A 1 187 ? -9.062 -10.603 0.472 1.00 92.31 187 VAL A N 1
ATOM 1397 C CA . VAL A 1 187 ? -8.027 -11.605 0.743 1.00 92.31 187 VAL A CA 1
ATOM 1398 C C . VAL A 1 187 ? -8.273 -12.427 2.011 1.00 92.31 187 VAL A C 1
ATOM 1400 O O . VAL A 1 187 ? -7.714 -13.508 2.115 1.00 92.31 187 VAL A O 1
ATOM 1403 N N . SER A 1 188 ? -9.147 -12.009 2.935 1.00 90.31 188 SER A N 1
ATOM 1404 C CA . SER A 1 188 ? -9.520 -12.857 4.084 1.00 90.31 188 SER A CA 1
ATOM 1405 C C . SER A 1 188 ? -10.269 -14.124 3.686 1.00 90.31 188 SER A C 1
ATOM 1407 O O . SER A 1 188 ? -10.305 -15.072 4.463 1.00 90.31 188 SER A O 1
ATOM 1409 N N . CYS A 1 189 ? -10.902 -14.134 2.511 1.00 89.75 189 CYS A N 1
ATOM 1410 C CA . CYS A 1 189 ? -11.631 -15.294 1.995 1.00 89.75 189 CYS A CA 1
ATOM 1411 C C . CYS A 1 189 ? -11.022 -15.839 0.699 1.00 89.75 189 CYS A C 1
ATOM 1413 O O . CYS A 1 189 ? -11.144 -17.026 0.420 1.00 89.75 189 CYS A O 1
ATOM 1415 N N . HIS A 1 190 ? -10.378 -14.976 -0.088 1.00 91.94 190 HIS A N 1
ATOM 1416 C CA . HIS A 1 190 ? -9.782 -15.321 -1.377 1.00 91.94 190 HIS A CA 1
ATOM 1417 C C . HIS A 1 190 ? -8.294 -15.664 -1.278 1.00 91.94 190 HIS A C 1
ATOM 1419 O O . HIS A 1 190 ? -7.579 -15.438 -2.242 1.00 91.94 190 HIS A O 1
ATOM 1425 N N . THR A 1 191 ? -7.819 -16.132 -0.122 1.00 87.31 191 THR A N 1
ATOM 1426 C CA . THR A 1 191 ? -6.457 -16.655 0.069 1.00 87.31 191 THR A CA 1
ATOM 1427 C C . THR A 1 191 ? -6.471 -17.750 1.133 1.00 87.31 191 THR A C 1
ATOM 1429 O O . THR A 1 191 ? -7.393 -17.821 1.950 1.00 87.31 191 THR A O 1
ATOM 1432 N N . ALA A 1 192 ? -5.436 -18.585 1.171 1.00 82.75 192 ALA A N 1
ATOM 1433 C CA . ALA A 1 192 ? -5.270 -19.652 2.153 1.00 82.75 192 ALA A CA 1
ATOM 1434 C C . ALA A 1 192 ? -4.619 -19.163 3.464 1.00 82.75 192 ALA A C 1
ATOM 1436 O O . ALA A 1 192 ? -3.770 -19.838 4.054 1.00 82.75 192 ALA A O 1
ATOM 1437 N N . ALA A 1 193 ? -5.014 -17.977 3.931 1.00 81.00 193 ALA A N 1
ATOM 1438 C CA . ALA A 1 193 ? -4.535 -17.403 5.181 1.00 81.00 193 ALA A CA 1
ATOM 1439 C C . ALA A 1 193 ? -4.812 -18.334 6.374 1.00 81.00 193 ALA A C 1
ATOM 1441 O O . ALA A 1 193 ? -5.960 -18.690 6.649 1.00 81.00 193 ALA A O 1
ATOM 1442 N N . LYS A 1 194 ? -3.759 -18.708 7.111 1.00 77.31 194 LYS A N 1
ATOM 1443 C CA . LYS A 1 194 ? -3.874 -19.573 8.301 1.00 77.31 194 LYS A CA 1
ATOM 1444 C C . LYS A 1 194 ? -4.343 -18.805 9.530 1.00 77.31 194 LYS A C 1
ATOM 1446 O O . LYS A 1 194 ? -5.172 -19.302 10.289 1.00 77.31 194 LYS A O 1
ATOM 1451 N N . ASP A 1 195 ? -3.831 -17.589 9.683 1.00 84.81 195 ASP A N 1
ATOM 1452 C CA . ASP A 1 195 ? -4.034 -16.750 10.855 1.00 84.81 195 ASP A CA 1
ATOM 1453 C C . ASP A 1 195 ? -4.577 -15.379 10.454 1.00 84.81 195 ASP A C 1
ATOM 1455 O O . ASP A 1 195 ? -4.227 -14.810 9.415 1.00 84.81 195 ASP A O 1
ATOM 1459 N N . ASN A 1 196 ? -5.447 -14.840 11.307 1.00 86.00 196 ASN A N 1
ATOM 1460 C CA . ASN A 1 196 ? -6.027 -13.517 11.141 1.00 86.00 196 ASN A CA 1
ATOM 1461 C C . ASN A 1 196 ? -5.749 -12.657 12.372 1.00 86.00 196 ASN A C 1
ATOM 1463 O O . ASN A 1 196 ? -5.914 -13.093 13.512 1.00 86.00 196 ASN A O 1
ATOM 1467 N N . VAL A 1 197 ? -5.430 -11.393 12.127 1.00 88.31 197 VAL A N 1
ATOM 1468 C CA . VAL A 1 197 ? -5.289 -10.351 13.141 1.00 88.31 197 VAL A CA 1
ATOM 1469 C C . VAL A 1 197 ? -6.400 -9.316 13.001 1.00 88.31 197 VAL A C 1
ATOM 1471 O O . VAL A 1 197 ? -7.002 -9.144 11.940 1.00 88.31 197 VAL A O 1
ATOM 1474 N N . ILE A 1 198 ? -6.685 -8.594 14.085 1.00 86.19 198 ILE A N 1
ATOM 1475 C CA . ILE A 1 198 ? -7.554 -7.417 14.024 1.00 86.19 198 ILE A CA 1
ATOM 1476 C C . ILE A 1 198 ? -6.682 -6.194 13.771 1.00 86.19 198 ILE A C 1
ATOM 1478 O O . ILE A 1 198 ? -6.002 -5.715 14.679 1.00 86.19 198 ILE A O 1
ATOM 1482 N N . THR A 1 199 ? -6.729 -5.672 12.549 1.00 86.19 199 THR A N 1
ATOM 1483 C CA . THR A 1 199 ? -6.140 -4.370 12.230 1.00 86.19 199 THR A CA 1
ATOM 1484 C C . THR A 1 199 ? -7.144 -3.276 12.576 1.00 86.19 199 THR A C 1
ATOM 1486 O O . THR A 1 199 ? -8.356 -3.439 12.402 1.00 86.19 199 THR A O 1
ATOM 1489 N N . LEU A 1 200 ? -6.649 -2.166 13.121 1.00 85.56 200 LEU A N 1
ATOM 1490 C CA . LEU A 1 200 ? -7.452 -0.995 13.459 1.00 85.56 200 LEU A CA 1
ATOM 1491 C C . LEU A 1 200 ? -6.952 0.185 12.633 1.00 85.56 200 LEU A C 1
ATOM 1493 O O . LEU A 1 200 ? -5.761 0.481 12.649 1.00 85.56 200 LEU A O 1
ATOM 1497 N N . TYR A 1 201 ? -7.860 0.888 11.967 1.00 84.44 201 TYR A N 1
ATOM 1498 C CA . TYR A 1 201 ? -7.548 2.133 11.268 1.00 84.44 201 TYR A CA 1
ATOM 1499 C C . TYR A 1 201 ? -8.571 3.213 11.605 1.00 84.44 201 TYR A C 1
ATOM 1501 O O . TYR A 1 201 ? -9.714 2.931 11.978 1.00 84.44 201 TYR A O 1
ATOM 1509 N N . ILE A 1 202 ? -8.141 4.469 11.508 1.00 86.75 202 ILE A N 1
ATOM 1510 C CA . ILE A 1 202 ? -8.993 5.621 11.790 1.00 86.75 202 ILE A CA 1
ATOM 1511 C C . ILE A 1 202 ? -9.809 5.933 10.537 1.00 86.75 202 ILE A C 1
ATOM 1513 O O . ILE A 1 202 ? -9.253 6.215 9.478 1.00 86.75 202 ILE A O 1
ATOM 1517 N N . VAL A 1 203 ? -11.130 5.905 10.668 1.00 85.00 203 VAL A N 1
ATOM 1518 C CA . VAL A 1 203 ? -12.082 6.281 9.623 1.00 85.00 203 VAL A CA 1
ATOM 1519 C C . VAL A 1 203 ? -12.849 7.529 10.016 1.00 85.00 203 VAL A C 1
ATOM 1521 O O . VAL A 1 203 ? -13.053 7.809 11.198 1.00 85.00 203 VAL A O 1
ATOM 1524 N N . LYS A 1 204 ? -13.336 8.253 9.015 1.00 84.31 204 LYS A N 1
ATOM 1525 C CA . LYS A 1 204 ? -14.245 9.387 9.180 1.00 84.31 204 LYS A CA 1
ATOM 1526 C C . LYS A 1 204 ? -15.606 9.058 8.593 1.00 84.31 204 LYS A C 1
ATOM 1528 O O . LYS A 1 204 ? -15.704 8.367 7.581 1.00 84.31 204 LYS A O 1
ATOM 1533 N N . ARG A 1 205 ? -16.665 9.585 9.203 1.00 75.38 205 ARG A N 1
ATOM 1534 C CA . ARG A 1 205 ? -18.014 9.502 8.635 1.00 75.38 205 ARG A CA 1
ATOM 1535 C C . ARG A 1 205 ? -18.228 10.624 7.624 1.00 75.38 205 ARG A C 1
ATOM 1537 O O . ARG A 1 205 ? -18.221 11.794 7.993 1.00 75.38 205 ARG A O 1
ATOM 1544 N N . GLN A 1 206 ? -18.480 10.266 6.372 1.00 64.56 206 GLN A N 1
ATOM 1545 C CA . GLN A 1 206 ? -18.996 11.182 5.365 1.00 64.56 206 GLN A CA 1
ATOM 1546 C C . GLN A 1 206 ? -20.401 11.650 5.765 1.00 64.56 206 GLN A C 1
ATOM 1548 O O . GLN A 1 206 ? -21.287 10.848 6.084 1.00 64.56 206 GLN A O 1
ATOM 1553 N N . SER A 1 207 ? -20.608 12.966 5.756 1.00 52.78 207 SER A N 1
ATOM 1554 C CA . SER A 1 207 ? -21.912 13.577 6.015 1.00 52.78 207 SER A CA 1
ATOM 1555 C C . SER A 1 207 ? -22.958 13.043 5.030 1.00 52.78 207 SER A C 1
ATOM 1557 O O . SER A 1 207 ? -22.838 13.252 3.829 1.00 52.78 207 SER A O 1
ATOM 1559 N N . GLY A 1 208 ? -24.000 12.376 5.540 1.00 48.91 208 GLY A N 1
ATOM 1560 C CA . GLY A 1 208 ? -25.180 11.974 4.759 1.00 48.91 208 GLY A CA 1
ATOM 1561 C C . GLY A 1 208 ? -25.315 10.487 4.405 1.00 48.91 208 GLY A C 1
ATOM 1562 O O . GLY A 1 208 ? -26.395 10.092 3.973 1.00 48.91 208 GLY A O 1
ATOM 1563 N N . VAL A 1 209 ? -24.308 9.634 4.645 1.00 51.50 209 VAL A N 1
ATOM 1564 C CA . VAL A 1 209 ? -24.367 8.198 4.288 1.00 51.50 209 VAL A CA 1
ATOM 1565 C C . VAL A 1 209 ? -24.366 7.317 5.546 1.00 51.50 209 VAL A C 1
ATOM 1567 O O . VAL A 1 209 ? -23.456 7.376 6.376 1.00 51.50 209 VAL A O 1
ATOM 1570 N N . LYS A 1 210 ? -25.423 6.511 5.734 1.00 49.19 210 LYS A N 1
ATOM 1571 C CA . LYS A 1 210 ? -25.683 5.801 7.004 1.00 49.19 210 LYS A CA 1
ATOM 1572 C C . LYS A 1 210 ? -24.943 4.469 7.179 1.00 49.19 210 LYS A C 1
ATOM 1574 O O . LYS A 1 210 ? -24.748 4.081 8.328 1.00 49.19 210 LYS A O 1
ATOM 1579 N N . ILE A 1 211 ? -24.521 3.792 6.108 1.00 47.53 211 ILE A N 1
ATOM 1580 C CA . ILE A 1 211 ? -23.966 2.422 6.198 1.00 47.53 211 ILE A CA 1
ATOM 1581 C C . ILE A 1 211 ? -22.614 2.274 5.470 1.00 47.53 211 ILE A C 1
ATOM 1583 O O . ILE A 1 211 ? -21.756 1.538 5.946 1.00 47.53 211 ILE A O 1
ATOM 1587 N N . SER A 1 212 ? -22.365 3.065 4.421 1.00 51.72 212 SER A N 1
ATOM 1588 C CA . SER A 1 212 ? -21.192 2.959 3.534 1.00 51.72 212 SER A CA 1
ATOM 1589 C C . SER A 1 212 ? -20.275 4.193 3.499 1.00 51.72 212 SER A C 1
ATOM 1591 O O . SER A 1 212 ? -19.296 4.205 2.770 1.00 51.72 212 SER A O 1
ATOM 1593 N N . GLY A 1 213 ? -20.544 5.230 4.298 1.00 58.72 213 GLY A N 1
ATOM 1594 C CA . GLY A 1 213 ? -19.784 6.489 4.273 1.00 58.72 213 GLY A CA 1
ATOM 1595 C C . GLY A 1 213 ? -18.559 6.531 5.184 1.00 58.72 213 GLY A C 1
ATOM 1596 O O . GLY A 1 213 ? -18.265 7.601 5.707 1.00 58.72 213 GLY A O 1
ATOM 1597 N N . LEU A 1 214 ? -17.924 5.398 5.493 1.00 70.94 214 LEU A N 1
ATOM 1598 C CA . LEU A 1 214 ? -16.723 5.377 6.332 1.00 70.94 214 LEU A CA 1
ATOM 1599 C C . LEU A 1 214 ? -15.494 5.249 5.441 1.00 70.94 214 LEU A C 1
ATOM 1601 O O . LEU A 1 214 ? -15.248 4.188 4.882 1.00 70.94 214 LEU A O 1
ATOM 1605 N N . GLU A 1 215 ? -14.730 6.330 5.350 1.00 79.12 215 GLU A N 1
ATOM 1606 C CA . GLU A 1 215 ? -13.485 6.379 4.582 1.00 79.12 215 GLU A CA 1
ATOM 1607 C C . GLU A 1 215 ? -12.293 6.446 5.535 1.00 79.12 215 GLU A C 1
ATOM 1609 O O . GLU A 1 215 ? -12.405 7.111 6.576 1.00 79.12 215 GLU A O 1
ATOM 1614 N N . PRO A 1 216 ? -11.146 5.830 5.202 1.00 83.81 216 PRO A N 1
ATOM 1615 C CA . PRO A 1 216 ? -9.907 6.063 5.931 1.00 83.81 216 PRO A CA 1
ATOM 1616 C C . PRO A 1 216 ? -9.601 7.564 6.045 1.00 83.81 216 PRO A C 1
ATOM 1618 O O . PRO A 1 216 ? -9.713 8.325 5.080 1.00 83.81 216 PRO A O 1
ATOM 1621 N N . ALA A 1 217 ? -9.242 8.012 7.246 1.00 85.38 217 ALA A N 1
ATOM 1622 C CA . ALA A 1 217 ? -8.770 9.373 7.457 1.00 85.38 217 ALA A CA 1
ATOM 1623 C C . ALA A 1 217 ? -7.349 9.504 6.895 1.00 85.38 217 ALA A C 1
ATOM 1625 O O . ALA A 1 217 ? -6.473 8.698 7.210 1.00 85.38 217 ALA A O 1
ATOM 1626 N N . SER A 1 218 ? -7.116 10.518 6.065 1.00 83.31 218 SER A N 1
ATOM 1627 C CA . SER A 1 218 ? -5.799 10.729 5.464 1.00 83.31 218 SER A CA 1
ATOM 1628 C C . SER A 1 218 ? -4.801 11.291 6.479 1.00 83.31 218 SER A C 1
ATOM 1630 O O . SER A 1 218 ? -5.180 11.967 7.439 1.00 83.31 218 SER A O 1
ATOM 1632 N N . TYR A 1 219 ? -3.505 11.064 6.245 1.00 82.69 219 TYR A N 1
ATOM 1633 C CA . TYR A 1 219 ? -2.450 11.615 7.099 1.00 82.69 219 TYR A CA 1
ATOM 1634 C C . TYR A 1 219 ? -2.563 13.144 7.282 1.00 82.69 219 TYR A C 1
ATOM 1636 O O . TYR A 1 219 ? -2.530 13.589 8.429 1.00 82.69 219 TYR A O 1
ATOM 1644 N N . PRO A 1 220 ? -2.769 13.969 6.228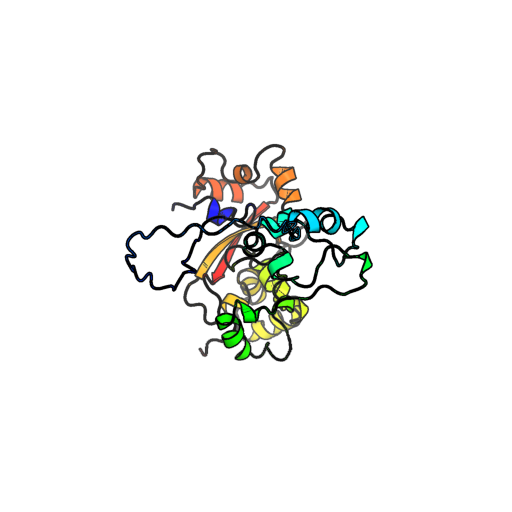 1.00 81.31 220 PRO A N 1
ATOM 1645 C CA . PRO A 1 220 ? -2.920 15.415 6.402 1.00 81.31 220 PRO A CA 1
ATOM 1646 C C . PRO A 1 220 ? -4.116 15.806 7.278 1.00 81.31 220 PRO A C 1
ATOM 1648 O O . PRO A 1 220 ? -4.020 16.745 8.064 1.00 81.31 220 PRO A O 1
ATOM 1651 N N . GLU A 1 221 ? -5.232 15.077 7.187 1.00 84.00 221 GLU A N 1
ATOM 1652 C CA . GLU A 1 221 ? -6.407 15.321 8.032 1.00 84.00 221 GLU A CA 1
ATOM 1653 C C . GLU A 1 221 ? -6.123 14.991 9.497 1.00 84.00 221 GLU A C 1
ATOM 1655 O O . GLU A 1 221 ? -6.459 15.770 10.390 1.00 84.00 221 GLU A O 1
ATOM 1660 N N . LEU A 1 222 ? -5.470 13.855 9.748 1.00 86.56 222 LEU A N 1
ATOM 1661 C CA . LEU A 1 222 ? -5.067 13.461 11.093 1.00 86.56 222 LEU A CA 1
ATOM 1662 C C . LEU A 1 222 ? -4.048 14.443 11.678 1.00 86.56 222 LEU A C 1
ATOM 1664 O O . LEU A 1 222 ? -4.179 14.828 12.837 1.00 86.56 222 LEU A O 1
ATOM 1668 N N . GLN A 1 223 ? -3.090 14.915 10.876 1.00 85.94 223 GLN A N 1
ATOM 1669 C CA . GLN A 1 223 ? -2.125 15.928 11.297 1.00 85.94 223 GLN A CA 1
ATOM 1670 C C . GLN A 1 223 ? -2.817 17.251 11.643 1.00 85.94 223 GLN A C 1
ATOM 1672 O O . GLN A 1 223 ? -2.533 17.841 12.682 1.00 85.94 223 GLN A O 1
ATOM 1677 N N . ALA A 1 224 ? -3.769 17.701 10.821 1.00 86.44 224 ALA A N 1
ATOM 1678 C CA . ALA A 1 224 ? -4.537 18.913 11.097 1.00 86.44 224 ALA A CA 1
ATOM 1679 C C . ALA A 1 224 ? -5.325 18.809 12.417 1.00 86.44 224 ALA A C 1
ATOM 1681 O O . ALA A 1 224 ? -5.407 19.778 13.173 1.00 86.44 224 ALA A O 1
ATOM 1682 N N . LEU A 1 225 ? -5.862 17.624 12.728 1.00 85.00 225 LEU A N 1
ATOM 1683 C CA . LEU A 1 225 ? -6.558 17.356 13.990 1.00 85.00 225 LEU A CA 1
ATOM 1684 C C . LEU A 1 225 ? -5.607 17.276 15.188 1.00 85.00 225 LEU A C 1
ATOM 1686 O O . LEU A 1 225 ? -5.947 17.762 16.269 1.00 85.00 225 LEU A O 1
ATOM 1690 N N . ALA A 1 226 ? -4.420 16.701 14.996 1.00 86.38 226 ALA A N 1
ATOM 1691 C CA . ALA A 1 226 ? -3.369 16.638 16.009 1.00 86.38 226 ALA A CA 1
ATOM 1692 C C . ALA A 1 226 ? -2.714 18.007 16.265 1.00 86.38 226 ALA A C 1
ATOM 1694 O O . ALA A 1 226 ? -2.054 18.202 17.288 1.00 86.38 226 ALA A O 1
ATOM 1695 N N . LYS A 1 227 ? -2.948 18.987 15.381 1.00 87.06 227 LYS A N 1
ATOM 1696 C CA . LYS A 1 227 ? -2.317 20.311 15.405 1.00 87.06 227 LYS A CA 1
ATOM 1697 C C . LYS A 1 227 ? -0.791 20.151 15.326 1.00 87.06 227 LYS A C 1
ATOM 1699 O O . LYS A 1 227 ? -0.281 19.495 14.424 1.00 87.06 227 LYS A O 1
ATOM 1704 N N . GLU A 1 228 ? -0.068 20.739 16.273 1.00 86.69 228 GLU A N 1
ATOM 1705 C CA . GLU A 1 228 ? 1.392 20.648 16.385 1.00 86.69 228 GLU A CA 1
ATOM 1706 C C . GLU A 1 228 ? 1.857 19.389 17.133 1.00 86.69 228 GLU A C 1
ATOM 1708 O O . GLU A 1 228 ? 3.058 19.148 17.249 1.00 86.69 228 GLU A O 1
ATOM 1713 N N . LYS A 1 229 ? 0.928 18.576 17.657 1.00 88.44 229 LYS A N 1
ATOM 1714 C CA . LYS A 1 229 ? 1.283 17.327 18.329 1.00 88.44 229 LYS A CA 1
ATOM 1715 C C . LYS A 1 229 ? 1.472 16.183 17.326 1.00 88.44 229 LYS A C 1
ATOM 1717 O O . LYS A 1 229 ? 0.888 16.201 16.239 1.00 88.44 229 LYS A O 1
ATOM 1722 N N . PRO A 1 230 ? 2.244 15.148 17.700 1.00 86.50 230 PRO A N 1
ATOM 1723 C CA . PRO A 1 230 ? 2.279 13.898 16.953 1.00 86.50 230 PRO A CA 1
ATOM 1724 C C . PRO A 1 230 ? 0.874 13.280 16.850 1.00 86.50 230 PRO A C 1
ATOM 1726 O O . PRO A 1 230 ? 0.104 13.316 17.816 1.00 86.50 230 PRO A O 1
ATOM 1729 N N . ILE A 1 231 ? 0.536 12.701 15.692 1.00 86.06 231 ILE A N 1
ATOM 1730 C CA . ILE A 1 231 ? -0.779 12.080 15.439 1.00 86.06 231 ILE A CA 1
ATOM 1731 C C . ILE A 1 231 ? -1.070 10.960 16.444 1.00 86.06 231 ILE A C 1
ATOM 1733 O O . ILE A 1 231 ? -2.223 10.701 16.784 1.00 86.06 231 ILE A O 1
ATOM 1737 N N . GLU A 1 232 ? -0.026 10.333 16.976 1.00 84.25 232 GLU A N 1
ATOM 1738 C CA . GLU A 1 232 ? -0.124 9.276 17.969 1.00 84.25 232 GLU A CA 1
ATOM 1739 C C . GLU A 1 232 ? -0.897 9.725 19.218 1.00 84.25 232 GLU A C 1
ATOM 1741 O O . GLU A 1 232 ? -1.659 8.945 19.792 1.00 84.25 232 GLU A O 1
ATOM 1746 N N . THR A 1 233 ? -0.789 11.012 19.564 1.00 88.12 233 THR A N 1
ATOM 1747 C CA . THR A 1 233 ? -1.478 11.626 20.708 1.00 88.12 233 THR A CA 1
ATOM 1748 C C . THR A 1 233 ? -2.989 11.771 20.523 1.00 88.12 233 THR A C 1
ATOM 1750 O O . THR A 1 233 ? -3.707 12.073 21.476 1.00 88.12 233 THR A O 1
ATOM 1753 N N . LEU A 1 234 ? -3.507 11.544 19.306 1.00 87.06 234 LEU A N 1
ATOM 1754 C CA . LEU A 1 234 ? -4.951 11.490 19.076 1.00 87.06 234 LEU A CA 1
ATOM 1755 C C . LEU A 1 234 ? -5.592 10.312 19.813 1.00 87.06 234 LEU A C 1
ATOM 1757 O O . LEU A 1 234 ? -6.765 10.399 20.174 1.00 87.06 234 LEU A O 1
ATOM 1761 N N . ILE A 1 235 ? -4.841 9.223 20.013 1.00 88.44 235 ILE A N 1
ATOM 1762 C CA . ILE A 1 235 ? -5.306 8.016 20.705 1.00 88.44 235 ILE A CA 1
ATOM 1763 C C . ILE A 1 235 ? -4.553 7.830 22.024 1.00 88.44 235 ILE A C 1
ATOM 1765 O O . ILE A 1 235 ? -5.206 7.619 23.041 1.00 88.44 235 ILE A O 1
ATOM 1769 N N . ASP A 1 236 ? -3.219 7.916 22.014 1.00 88.12 236 ASP A N 1
ATOM 1770 C CA . ASP A 1 236 ? -2.391 7.867 23.225 1.00 88.12 236 ASP A CA 1
ATOM 1771 C C . ASP A 1 236 ? -2.483 9.209 23.966 1.00 88.12 236 ASP A C 1
ATOM 1773 O O . ASP A 1 236 ? -1.736 10.151 23.700 1.00 88.12 236 ASP A O 1
ATOM 1777 N N . GLY A 1 237 ? -3.468 9.314 24.853 1.00 87.12 237 GLY A N 1
ATOM 1778 C CA . GLY A 1 237 ? -3.809 10.568 25.511 1.00 87.12 237 GLY A CA 1
ATOM 1779 C C . GLY A 1 237 ? -2.948 10.861 26.735 1.00 87.12 237 GLY A C 1
ATOM 1780 O O . GLY A 1 237 ? -2.872 12.019 27.149 1.00 87.12 237 GLY A O 1
ATOM 1781 N N . ASN A 1 238 ? -2.340 9.833 27.336 1.00 89.56 238 ASN A N 1
ATOM 1782 C CA . ASN A 1 238 ? -1.429 9.995 28.469 1.00 89.56 238 ASN A CA 1
ATOM 1783 C C . ASN A 1 238 ? 0.050 10.071 28.040 1.00 89.56 238 ASN A C 1
ATOM 1785 O O . ASN A 1 238 ? 0.901 10.339 28.888 1.00 89.56 238 ASN A O 1
ATOM 1789 N N . GLU A 1 239 ? 0.325 9.893 26.745 1.00 89.94 239 GLU A N 1
ATOM 1790 C CA . GLU A 1 239 ? 1.641 9.989 26.115 1.00 89.94 239 GLU A CA 1
ATOM 1791 C C . GLU A 1 239 ? 2.652 8.974 26.697 1.00 89.94 239 GLU A C 1
ATOM 1793 O O . GLU A 1 239 ? 3.863 9.201 26.681 1.00 89.94 239 GLU A O 1
ATOM 1798 N N . ASP A 1 240 ? 2.173 7.828 27.205 1.00 89.00 240 ASP A N 1
ATOM 1799 C CA . ASP A 1 240 ? 2.998 6.814 27.884 1.00 89.00 240 ASP A CA 1
ATOM 1800 C C . ASP A 1 240 ? 3.666 5.806 26.931 1.00 89.00 240 ASP A C 1
ATOM 1802 O O . ASP A 1 240 ? 4.322 4.850 27.354 1.00 89.00 240 ASP A O 1
ATOM 1806 N N . ASN A 1 241 ? 3.543 6.049 25.627 1.00 83.88 241 ASN A N 1
ATOM 1807 C CA . ASN A 1 241 ? 4.016 5.164 24.572 1.00 83.88 241 ASN A CA 1
ATOM 1808 C C . ASN A 1 241 ? 3.246 3.858 24.404 1.00 83.88 241 ASN A C 1
ATOM 1810 O O . ASN A 1 241 ? 3.705 2.952 23.705 1.00 83.88 241 ASN A O 1
ATOM 1814 N N . TYR A 1 242 ? 2.041 3.794 24.954 1.00 85.75 242 TYR A N 1
ATOM 1815 C CA . TYR A 1 242 ? 1.241 2.597 24.971 1.00 85.75 242 TYR A CA 1
ATOM 1816 C C . TYR A 1 242 ? -0.249 2.918 24.767 1.00 85.75 242 TYR A C 1
ATOM 1818 O O . TYR A 1 242 ? -0.781 3.852 25.340 1.00 85.75 242 TYR A O 1
ATOM 1826 N N . ILE A 1 243 ? -0.960 2.135 23.942 1.00 84.12 243 ILE A N 1
ATOM 1827 C CA . ILE A 1 243 ? -2.393 2.370 23.712 1.00 84.12 243 ILE A CA 1
ATOM 1828 C C . ILE A 1 243 ? -3.221 1.377 24.519 1.00 84.12 243 ILE A C 1
ATOM 1830 O O . ILE A 1 243 ? -3.306 0.171 24.244 1.00 84.12 243 ILE A O 1
ATOM 1834 N N . SER A 1 244 ? -3.875 1.891 25.551 1.00 88.88 244 SER A N 1
ATOM 1835 C CA . SER A 1 244 ? -4.757 1.118 26.409 1.00 88.88 244 SER A CA 1
ATOM 1836 C C . SER A 1 244 ? -6.142 0.907 25.789 1.00 88.88 244 SER A C 1
ATOM 1838 O O . SER A 1 244 ? -6.650 1.691 24.987 1.00 88.88 244 SER A O 1
ATOM 1840 N N . LEU A 1 245 ? -6.838 -0.145 26.235 1.00 87.50 245 LEU A N 1
ATOM 1841 C CA . LEU A 1 245 ? -8.259 -0.323 25.906 1.00 87.50 245 LEU A CA 1
ATOM 1842 C C . LEU A 1 245 ? -9.125 0.847 26.399 1.00 87.50 245 LEU A C 1
ATOM 1844 O O . LEU A 1 245 ? -10.194 1.087 25.838 1.00 87.50 245 LEU A O 1
ATOM 1848 N N . ALA A 1 246 ? -8.705 1.544 27.460 1.00 89.56 246 ALA A N 1
ATOM 1849 C CA . ALA A 1 246 ? -9.407 2.720 27.957 1.00 89.56 246 ALA A CA 1
ATOM 1850 C C . ALA A 1 246 ? -9.307 3.868 26.948 1.00 89.56 246 ALA A C 1
ATOM 1852 O O . ALA A 1 246 ? -10.331 4.445 26.596 1.00 89.56 246 ALA A O 1
ATOM 1853 N N . GLU A 1 247 ? -8.118 4.123 26.412 1.00 89.69 247 GLU A N 1
ATOM 1854 C CA . GLU A 1 247 ? -7.881 5.135 25.381 1.00 89.69 247 GLU A CA 1
ATOM 1855 C C . GLU A 1 247 ? -8.612 4.832 24.080 1.00 89.69 247 GLU A C 1
ATOM 1857 O O . GLU A 1 247 ? -9.326 5.693 23.574 1.00 89.69 247 GLU A O 1
ATOM 1862 N N . LEU A 1 248 ? -8.568 3.585 23.597 1.00 88.12 248 LEU A N 1
ATOM 1863 C CA . LEU A 1 248 ? -9.340 3.187 22.413 1.00 88.12 248 LEU A CA 1
ATOM 1864 C C . LEU A 1 248 ? -10.845 3.412 22.608 1.00 88.12 248 LEU A C 1
ATOM 1866 O O . LEU A 1 248 ? -11.543 3.875 21.704 1.00 88.12 248 LEU A O 1
ATOM 1870 N N . ARG A 1 249 ? -11.365 3.103 23.803 1.00 87.81 249 ARG A N 1
ATOM 1871 C CA . ARG A 1 249 ? -12.775 3.348 24.143 1.00 87.81 249 ARG A CA 1
ATOM 1872 C C . ARG A 1 249 ? -13.088 4.837 24.228 1.00 87.81 249 ARG A C 1
ATOM 1874 O O . ARG A 1 249 ? -14.166 5.230 23.789 1.00 87.81 249 ARG A O 1
ATOM 1881 N N . LEU A 1 250 ? -12.195 5.642 24.803 1.00 88.69 250 LEU A N 1
ATOM 1882 C CA . LEU A 1 250 ? -12.355 7.093 24.891 1.00 88.69 250 LEU A CA 1
ATOM 1883 C C . LEU A 1 250 ? -12.364 7.720 23.497 1.00 88.69 250 LEU A C 1
ATOM 1885 O O . LEU A 1 250 ? -13.279 8.484 23.196 1.00 88.69 250 LEU A O 1
ATOM 1889 N N . PHE A 1 251 ? -11.429 7.324 22.632 1.00 87.62 251 PHE A N 1
ATOM 1890 C CA . PHE A 1 251 ? -11.375 7.759 21.241 1.00 87.62 251 PHE A CA 1
ATOM 1891 C C . PHE A 1 251 ? -12.679 7.434 20.501 1.00 87.62 251 PHE A C 1
ATOM 1893 O O . PHE A 1 251 ? -13.337 8.336 19.990 1.00 87.62 251 PHE A O 1
ATOM 1900 N N . ASN A 1 252 ? -13.133 6.175 20.540 1.00 84.00 252 ASN A N 1
ATOM 1901 C CA . ASN A 1 252 ? -14.356 5.752 19.844 1.00 84.00 252 ASN A CA 1
ATOM 1902 C C . ASN A 1 252 ? -15.653 6.363 20.391 1.00 84.00 252 ASN A C 1
ATOM 1904 O O . ASN A 1 252 ? -16.661 6.398 19.687 1.00 84.00 252 ASN A O 1
ATOM 1908 N N . ARG A 1 253 ? -15.663 6.809 21.652 1.00 83.56 253 ARG A N 1
ATOM 1909 C CA . ARG A 1 253 ? -16.819 7.484 22.265 1.00 83.56 253 ARG A CA 1
ATOM 1910 C C . ARG A 1 253 ? -16.792 8.995 22.072 1.00 83.56 253 ARG A C 1
ATOM 1912 O O . ARG A 1 253 ? -17.771 9.655 22.422 1.00 83.56 253 ARG A O 1
ATOM 1919 N N . ASN A 1 254 ? -15.709 9.555 21.539 1.00 79.25 254 ASN A N 1
ATOM 1920 C CA . ASN A 1 254 ? -15.595 10.986 21.323 1.00 79.25 254 ASN A CA 1
ATOM 1921 C C . ASN A 1 254 ? -16.457 11.422 20.129 1.00 79.25 254 ASN A C 1
ATOM 1923 O O . ASN A 1 254 ? -16.000 11.522 18.997 1.00 79.25 254 ASN A O 1
ATOM 1927 N N . LEU A 1 255 ? -17.724 11.738 20.401 1.00 60.81 255 LEU A N 1
ATOM 1928 C CA . LEU A 1 255 ? -18.702 12.158 19.391 1.00 60.81 255 LEU A CA 1
ATOM 1929 C C . LEU A 1 255 ? -18.342 13.475 18.677 1.00 60.81 255 LEU A C 1
ATOM 1931 O O . LEU A 1 255 ? -19.021 13.843 17.724 1.00 60.81 255 LEU A O 1
ATOM 1935 N N . LYS A 1 256 ? -17.311 14.204 19.132 1.00 63.53 256 LYS A N 1
ATOM 1936 C CA . LYS A 1 256 ? -16.919 15.503 18.565 1.00 63.53 256 LYS A CA 1
ATOM 1937 C C . LYS A 1 256 ? -15.960 15.398 17.379 1.00 63.53 256 LYS A C 1
ATOM 1939 O O . LYS A 1 256 ? -15.852 16.366 16.635 1.00 63.53 256 LYS A O 1
ATOM 1944 N N . SER A 1 257 ? -15.246 14.284 17.209 1.00 68.50 257 SER A N 1
ATOM 1945 C CA . SER A 1 257 ? -14.174 14.184 16.207 1.00 68.50 257 SER A CA 1
ATOM 1946 C C . SER A 1 257 ? -14.653 13.744 14.820 1.00 68.50 257 SER A C 1
ATOM 1948 O O . SER A 1 257 ? -13.872 13.829 13.882 1.00 68.50 257 SER A O 1
ATOM 1950 N N . ASN A 1 258 ? -15.897 13.264 14.656 1.00 79.06 258 ASN A N 1
ATOM 1951 C CA . ASN A 1 258 ? -16.361 12.537 13.453 1.00 79.06 258 ASN A CA 1
ATOM 1952 C C . ASN A 1 258 ? -15.445 11.362 13.031 1.00 79.06 258 ASN A C 1
ATOM 1954 O O . ASN A 1 258 ? -15.631 10.800 11.947 1.00 79.06 258 ASN A O 1
ATOM 1958 N N . LEU A 1 259 ? -14.490 10.985 13.889 1.00 83.56 259 LEU A N 1
ATOM 1959 C CA . LEU A 1 259 ? -13.524 9.919 13.689 1.00 83.56 259 LEU A CA 1
ATOM 1960 C C . LEU A 1 259 ? -13.906 8.701 14.520 1.00 83.56 259 LEU A C 1
ATOM 1962 O O . LEU A 1 259 ? -14.391 8.823 15.645 1.00 83.56 259 LEU A O 1
ATOM 1966 N N . TYR A 1 260 ? -13.629 7.527 13.972 1.00 84.62 260 TYR A N 1
ATOM 1967 C CA . TYR A 1 260 ? -13.882 6.243 14.605 1.00 84.62 260 TYR A CA 1
ATOM 1968 C C . TYR A 1 260 ? -12.740 5.289 14.281 1.00 84.62 260 TYR A C 1
ATOM 1970 O O . TYR A 1 260 ? -12.109 5.399 13.236 1.00 84.62 260 TYR A O 1
ATOM 1978 N N . LEU A 1 261 ? -12.497 4.318 15.148 1.00 85.06 261 LEU A N 1
ATOM 1979 C CA . LEU A 1 261 ? -11.672 3.166 14.819 1.00 85.06 261 LEU A CA 1
ATOM 1980 C C . LEU A 1 261 ? -12.541 2.133 14.124 1.00 85.06 261 LEU A C 1
ATOM 1982 O O . LEU A 1 261 ? -13.548 1.675 14.674 1.00 85.06 261 LEU A O 1
ATOM 1986 N N . GLN A 1 262 ? -12.118 1.737 12.934 1.00 84.12 262 GLN A N 1
ATOM 1987 C CA . GLN A 1 262 ? -12.662 0.591 12.241 1.00 84.12 262 GLN A CA 1
ATOM 1988 C C . GLN A 1 262 ? -11.714 -0.585 12.418 1.00 84.12 262 GLN A C 1
ATOM 1990 O O . GLN A 1 262 ? -10.555 -0.527 12.019 1.00 84.12 262 GLN A O 1
ATOM 1995 N N . GLY A 1 263 ? -12.233 -1.639 13.046 1.00 85.06 263 GLY A N 1
ATOM 1996 C CA . GLY A 1 263 ? -11.560 -2.925 13.109 1.00 85.06 263 GLY A CA 1
ATOM 1997 C C . GLY A 1 263 ? -11.904 -3.788 11.910 1.00 85.06 263 GLY A C 1
ATOM 1998 O O . GLY A 1 263 ? -13.041 -3.764 11.430 1.00 85.06 263 GLY A O 1
ATOM 1999 N N . MET A 1 264 ? -10.917 -4.546 11.452 1.00 86.50 264 MET A N 1
ATOM 2000 C CA . MET A 1 264 ? -11.043 -5.438 10.314 1.00 86.50 264 MET A CA 1
ATOM 2001 C C . MET A 1 264 ? -10.225 -6.704 10.551 1.00 86.50 264 MET A C 1
ATOM 2003 O O . MET A 1 264 ? -9.072 -6.641 10.976 1.00 86.50 264 MET A O 1
ATOM 2007 N N . MET A 1 265 ? -10.838 -7.858 10.296 1.00 87.75 265 MET A N 1
ATOM 2008 C CA . MET A 1 265 ? -10.148 -9.142 10.373 1.00 87.75 265 MET A CA 1
ATOM 2009 C C . MET A 1 265 ? -9.315 -9.304 9.107 1.00 87.75 265 MET A C 1
ATOM 2011 O O . MET A 1 265 ? -9.870 -9.430 8.020 1.00 87.75 265 MET A O 1
ATOM 2015 N N . THR A 1 266 ? -8.001 -9.216 9.262 1.00 88.62 266 THR A N 1
ATOM 2016 C CA . THR A 1 266 ? -7.026 -9.180 8.170 1.00 88.62 266 THR A CA 1
ATOM 2017 C C . THR A 1 266 ? -6.112 -10.390 8.303 1.00 88.62 266 THR A C 1
ATOM 2019 O O . THR A 1 266 ? -5.682 -10.666 9.426 1.00 88.62 266 THR A O 1
ATOM 2022 N N . PRO A 1 267 ? -5.768 -11.079 7.208 1.00 88.44 267 PRO A N 1
ATOM 2023 C CA . PRO A 1 267 ? -4.750 -12.111 7.248 1.00 88.44 267 PRO A CA 1
ATOM 2024 C C . PRO A 1 267 ? -3.437 -11.551 7.783 1.00 88.44 267 PRO A C 1
ATOM 2026 O O . PRO A 1 267 ? -3.004 -10.474 7.369 1.00 88.44 267 PRO A O 1
ATOM 2029 N N . GLU A 1 268 ? -2.797 -12.273 8.698 1.00 86.88 268 GLU A N 1
ATOM 2030 C CA . GLU A 1 268 ? -1.437 -11.920 9.112 1.00 86.88 268 GLU A CA 1
ATOM 2031 C C . GLU A 1 268 ? -0.455 -12.133 7.954 1.00 86.88 268 GLU A C 1
ATOM 2033 O O . GLU A 1 268 ? 0.397 -11.289 7.677 1.00 86.88 268 GLU A O 1
ATOM 2038 N N . THR A 1 269 ? -0.648 -13.240 7.237 1.00 85.69 269 THR A N 1
ATOM 2039 C CA . THR A 1 269 ? 0.077 -13.626 6.028 1.00 85.69 269 THR A CA 1
ATOM 2040 C C . THR A 1 269 ? -0.924 -13.961 4.927 1.00 85.69 269 THR A C 1
ATOM 2042 O O . THR A 1 269 ? -1.999 -14.498 5.195 1.00 85.69 269 THR A O 1
ATOM 2045 N N . VAL A 1 270 ? -0.591 -13.596 3.690 1.00 88.56 270 VAL A N 1
ATOM 2046 C CA . VAL A 1 270 ? -1.479 -13.688 2.525 1.00 88.56 270 VAL A CA 1
ATOM 2047 C C . VAL A 1 270 ? -0.811 -14.583 1.487 1.00 88.56 270 VAL A C 1
ATOM 2049 O O . VAL A 1 270 ? 0.336 -14.320 1.126 1.00 88.56 270 VAL A O 1
ATOM 2052 N N . THR A 1 271 ? -1.517 -15.610 1.012 1.00 90.62 271 THR A N 1
ATOM 2053 C CA . THR A 1 271 ? -1.080 -16.402 -0.148 1.00 90.62 271 THR A CA 1
ATOM 2054 C C . THR A 1 271 ? -1.449 -15.679 -1.438 1.00 90.62 271 THR A C 1
ATOM 2056 O O . THR A 1 271 ? -2.518 -15.073 -1.534 1.00 90.62 271 THR A O 1
ATOM 2059 N N . HIS A 1 272 ? -0.574 -15.727 -2.438 1.00 93.62 272 HIS A N 1
ATOM 2060 C CA . HIS A 1 272 ? -0.792 -15.087 -3.740 1.00 93.62 272 HIS A CA 1
ATOM 2061 C C . HIS A 1 272 ? -1.386 -16.038 -4.786 1.00 93.62 272 HIS A C 1
ATOM 2063 O O . HIS A 1 272 ? -1.576 -15.649 -5.931 1.00 93.62 272 HIS A O 1
ATOM 2069 N N . ASP A 1 273 ? -1.754 -17.259 -4.401 1.00 89.62 273 ASP A N 1
ATOM 2070 C CA . ASP A 1 273 ? -2.466 -18.207 -5.264 1.00 89.62 273 ASP A CA 1
ATOM 2071 C C . ASP A 1 273 ? -3.936 -17.801 -5.495 1.00 89.62 273 ASP A C 1
ATOM 2073 O O . ASP A 1 273 ? -4.598 -18.296 -6.408 1.00 89.62 273 ASP A O 1
ATOM 2077 N N . PHE A 1 274 ? -4.442 -16.880 -4.666 1.00 87.62 274 PHE A N 1
ATOM 2078 C CA . PHE A 1 274 ? -5.814 -16.377 -4.630 1.00 87.62 274 PHE A CA 1
ATOM 2079 C C . PHE A 1 274 ? -6.887 -17.471 -4.700 1.00 87.62 274 PHE A C 1
ATOM 2081 O O . PHE A 1 274 ? -7.986 -17.269 -5.236 1.00 87.62 274 PHE A O 1
ATOM 2088 N N . SER A 1 275 ? -6.554 -18.658 -4.194 1.00 79.62 275 SER A N 1
ATOM 2089 C CA . SER A 1 275 ? -7.434 -19.806 -4.274 1.00 79.62 275 SER A CA 1
ATOM 2090 C C . SER A 1 275 ? -8.603 -19.626 -3.309 1.00 79.62 275 SER A C 1
ATOM 2092 O O . SER A 1 275 ? -8.468 -19.145 -2.181 1.00 79.62 275 SER A O 1
ATOM 2094 N N . LEU A 1 276 ? -9.798 -19.991 -3.772 1.00 69.56 276 LEU A N 1
ATOM 2095 C CA . LEU A 1 276 ? -10.928 -20.173 -2.874 1.00 69.56 276 LEU A CA 1
ATOM 2096 C C . LEU A 1 276 ? -10.639 -21.427 -2.055 1.00 69.56 276 LEU A C 1
ATOM 2098 O O . LEU A 1 276 ? -10.484 -22.508 -2.627 1.00 69.56 276 LEU A O 1
ATOM 2102 N N . LEU A 1 277 ? -10.564 -21.288 -0.732 1.00 58.69 277 LEU A N 1
ATOM 2103 C CA . LEU A 1 277 ? -10.497 -22.443 0.156 1.00 58.69 277 LEU A CA 1
ATOM 2104 C C . LEU A 1 277 ? -11.703 -23.335 -0.144 1.00 58.69 277 LEU A C 1
ATOM 2106 O O . LEU A 1 277 ? -12.839 -22.905 0.034 1.00 58.69 277 LEU A O 1
ATOM 2110 N N . ALA A 1 278 ? -11.451 -24.553 -0.630 1.00 50.81 278 ALA A N 1
ATOM 2111 C CA . ALA A 1 278 ? -12.499 -25.537 -0.847 1.00 50.81 278 ALA A CA 1
ATOM 2112 C C . ALA A 1 278 ? -13.131 -25.871 0.509 1.00 50.81 278 ALA A C 1
ATOM 2114 O O . ALA A 1 278 ? -12.508 -26.512 1.357 1.00 50.81 278 ALA A O 1
ATOM 2115 N N . ASN A 1 279 ? -14.340 -25.369 0.718 1.00 42.34 279 ASN A N 1
ATOM 2116 C CA . ASN A 1 279 ? -15.177 -25.601 1.885 1.00 42.34 279 ASN A CA 1
ATOM 2117 C C . ASN A 1 279 ? -16.192 -26.716 1.630 1.00 42.34 279 ASN A C 1
ATOM 2119 O O . ASN A 1 279 ? -16.822 -26.730 0.549 1.00 42.34 279 ASN A O 1
#

Foldseek 3Di:
DFDFLCLQCLQPAQDDDDDDDPDPDDDDDDDDDDDDDDDDPPVPPPPPQPDDFLVNVCVQQCDCVRVNPVRRFPPRQLVSAPVVVVHDCVQQVVDHPCPPVVVDDTHGDAPCVPPVVQVVLLVLAPCNVPDDPCLQAPNSRGDAQSSDDLVSNQVSVCVPDPPVVVQVVCVVPPPVSVLQCVAERLQVQQFPFPDWDKRKFKWAADPPDDRPRTDGDDNVRLCVVCPPHDSSCLQVVVPPSTGDPVSLVVSQPPPPSSMHIRIHTIRNDGGSNSHRPDD